Protein AF-0000000075452595 (afdb_homodimer)

Solvent-accessible surface area (backbone atoms only — not comparable to full-atom values): 19208 Å² total; per-residue (Å²): 116,78,44,30,31,34,7,28,25,72,47,71,46,51,26,12,29,8,30,36,37,31,48,84,89,40,62,39,76,73,47,76,39,64,45,76,32,65,84,49,86,48,68,68,57,45,43,50,50,45,27,51,53,48,36,48,52,41,72,73,65,59,42,62,32,36,24,35,47,45,83,79,90,60,90,49,41,68,60,30,25,52,39,15,22,42,44,16,13,44,49,31,37,35,52,76,70,70,30,55,74,45,74,40,47,63,44,56,32,31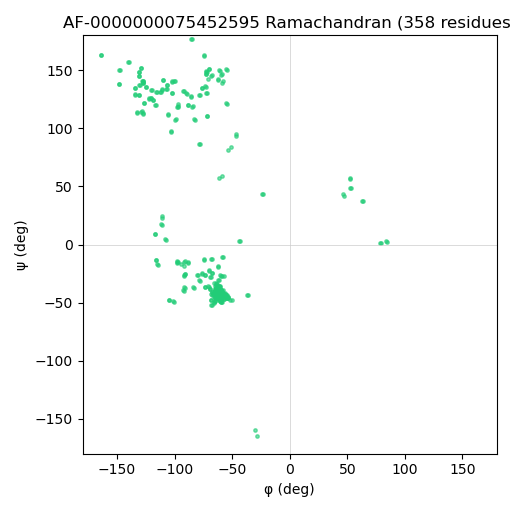,27,64,68,67,74,33,53,80,57,52,72,66,56,49,47,53,47,49,31,63,71,46,66,50,88,74,74,67,89,57,68,55,21,46,48,0,34,43,29,21,52,27,44,56,64,48,68,73,42,78,59,87,61,86,67,83,72,54,73,63,53,52,52,67,70,46,47,80,76,74,104,116,79,41,32,32,34,6,29,26,72,47,70,46,49,27,12,29,9,30,36,38,31,49,86,89,42,62,38,76,73,46,78,39,64,45,77,33,66,85,50,86,48,69,67,57,45,44,50,51,47,27,50,53,49,36,49,52,40,73,72,66,58,42,62,33,37,23,35,46,46,82,78,88,60,90,48,41,67,59,29,25,52,39,15,22,44,44,16,14,45,49,33,37,35,52,77,70,70,31,54,74,47,74,40,48,63,43,56,32,33,26,64,70,68,74,33,52,80,57,51,73,66,55,49,47,52,46,48,30,62,70,46,67,50,88,74,76,67,89,55,66,55,21,46,46,0,34,43,29,22,52,27,45,57,65,47,68,72,42,81,58,87,63,86,68,81,73,55,74,62,54,52,53,68,70,47,48,80,75,73,104

pLDDT: mean 85.58, std 19.02, range [32.44, 98.44]

Radius of gyration: 21.76 Å; Cα contacts (8 Å, |Δi|>4): 690; chains: 2; bounding box: 50×64×48 Å

Organism: Capnocytophaga canimorsus (strain 5) (NCBI:txid860228)

InterPro domains:
  IPR002176 Crossover junction endodeoxyribonuclease RuvC [MF_00034] (3-156)
  IPR002176 Crossover junction endodeoxyribonuclease RuvC [PF02075] (5-153)
  IPR002176 Crossover junction endodeoxyribonuclease RuvC [PR00696] (6-19)
  IPR002176 Crossover junction endodeoxyribonuclease RuvC [PR00696] (63-79)
  IPR002176 Crossover junction endodeoxyribonuclease RuvC [PR00696] (85-101)
  IPR002176 Crossover junction endodeoxyribonuclease RuvC [PR00696] (109-128)
  IPR002176 Crossover junction endodeoxyribonuclease RuvC [PR00696] (141-153)
  IPR002176 Crossover junction endodeoxyribonuclease RuvC [PTHR30194] (3-158)
  IPR002176 Crossover junction endodeoxyribonuclease RuvC [TIGR00228] (5-154)
  IPR002176 Crossover junction endodeoxyribonuclease RuvC [cd16962] (5-155)
  IPR012337 Ribonuclease H-like superfamily [SSF53098] (4-157)
  IPR020563 Crossover junction endodeoxyribonuclease RuvC, magnesium-binding site [PS01321] (115-150)
  IPR036397 Ribonuclease H superfamily [G3DSA:3.30.420.10] (4-161)

Foldseek 3Di:
DKFKEWFWEFDQQKIAIWIWIADPNAIATDDFDMDGNNVPDDLVVSLVVLLVVLLVCCVVPVGQAYEYEDDDDDPDPVRVVSRVSSVVSNVVSCVVVPHYYYYDYQLLLCCQQQVGSPDDLVSSQVSLCVSHVPPDDDPDSNNVNRNSRRSSCSSVVVVVPVDCPVDDPVVVCVVCVVVVD/DKFKEWFWEFDQQKIAIWIWIADPNAIATDDFDMDGNNVPDDLVVSLVVLLVVLLVVCVVPVGQAYEYEDDDDDPDPVRVVSRVSSVVSNVVSCVVVPHYYYYDYQLLLCCQQQVGSPDDLVSSQVSLCVSHVPPDDDPDSNNVNRNSRRSSCSSVVVVVPVDCRVDDPVVVCVVCVVVVD

Secondary structure (DSSP, 8-state):
--EEEEEEE--SSEEEEEEEEEETTEEEEEEEEEEE-TT---HHHHHHHHHHHHHHHHHHH--SEEEEEPPP--S-HHHHHHHHHHHHHHHHHHHHTT--EEEE-HHHHHHHHHS-TT--HHHHHHHHHHHHT-SS--S-HHHHHHHHHHHHHHHHHSS---S-----HHHHHHHSHHHH-/--EEEEEEE--SSEEEEEEEEEETTEEEEEEEEEEE-TT---HHHHHHHHHHHHHHHHHHH--SEEEEEPPP--S-HHHHHHHHHHHHHHHHHHHHTT--EEEE-HHHHHHHHHS-TT--HHHHHHHHHHHHT-SS--S-HHHHHHHHHHHHHHHHHSS---S-----HHHHHHHSHHHH-

Nearest PDB structures (foldseek):
  7xhj-assembly1_A  TM=9.459E-01  e=3.704E-16  Deinococcus radiodurans R1 = ATCC 13939 = DSM 20539
  6lw3-assembly1_B  TM=9.486E-01  e=4.698E-16  Pseudomonas aeruginosa
  4ep4-assembly1_B  TM=9.011E-01  e=3.490E-16  Thermus thermophilus HB8
  6s16-assembly1_B  TM=9.235E-01  e=1.636E-15  Thermus thermophilus HB8
  4ld0-assembly1_B  TM=9.275E-01  e=4.495E-15  Thermus thermophilus HB8

Structure (mmCIF, N/CA/C/O backbone):
data_AF-0000000075452595-model_v1
#
loop_
_entity.id
_entity.type
_entity.pdbx_description
1 polymer 'Crossover junction endodeoxyribonuclease RuvC'
#
loop_
_atom_site.group_PDB
_atom_site.id
_atom_site.type_symbol
_atom_site.label_atom_id
_atom_site.label_alt_id
_atom_site.label_comp_id
_atom_site.label_asym_id
_atom_site.label_entity_id
_atom_site.label_seq_id
_atom_site.pdbx_PDB_ins_code
_atom_site.Cartn_x
_atom_site.Cartn_y
_atom_site.Cartn_z
_atom_site.occupancy
_atom_site.B_iso_or_equiv
_atom_site.auth_seq_id
_atom_site.auth_comp_id
_atom_site.auth_asym_id
_atom_site.auth_atom_id
_atom_site.pdbx_PDB_model_num
ATOM 1 N N . MET A 1 1 ? -12.609 -17.219 -24.469 1 76.12 1 MET A N 1
ATOM 2 C CA . MET A 1 1 ? -12.016 -15.898 -24.359 1 76.12 1 MET A CA 1
ATOM 3 C C . MET A 1 1 ? -10.68 -15.953 -23.625 1 76.12 1 MET A C 1
ATOM 5 O O . MET A 1 1 ? -10.477 -16.812 -22.766 1 76.12 1 MET A O 1
ATOM 9 N N . GLU A 1 2 ? -9.617 -15.328 -24.156 1 93.94 2 GLU A N 1
ATOM 10 C CA . GLU A 1 2 ? -8.258 -15.289 -23.625 1 93.94 2 GLU A CA 1
ATOM 11 C C . GLU A 1 2 ? -8.172 -14.414 -22.391 1 93.94 2 GLU A C 1
ATOM 13 O O . GLU A 1 2 ? -8.805 -13.352 -22.312 1 93.94 2 GLU A O 1
ATOM 18 N N . LYS A 1 3 ? -7.562 -15.008 -21.375 1 96.38 3 LYS A N 1
ATOM 19 C CA . LYS A 1 3 ? -7.402 -14.273 -20.109 1 96.38 3 LYS A CA 1
ATOM 20 C C . LYS A 1 3 ? -5.961 -14.344 -19.625 1 96.38 3 LYS A C 1
ATOM 22 O O . LYS A 1 3 ? -5.328 -15.398 -19.672 1 96.38 3 LYS A O 1
ATOM 27 N N . ILE A 1 4 ? -5.496 -13.18 -19.156 1 98.31 4 ILE A N 1
ATOM 28 C CA . ILE A 1 4 ? -4.18 -13.148 -18.516 1 98.31 4 ILE A CA 1
ATOM 29 C C . ILE A 1 4 ? -4.328 -12.844 -17.031 1 98.31 4 ILE A C 1
ATOM 31 O O . ILE A 1 4 ? -5.055 -11.93 -16.641 1 98.31 4 ILE A O 1
ATOM 35 N N . ILE A 1 5 ? -3.672 -13.633 -16.188 1 98.25 5 ILE A N 1
ATOM 36 C CA . ILE A 1 5 ? -3.777 -13.508 -14.742 1 98.25 5 ILE A CA 1
ATOM 37 C C . ILE A 1 5 ? -2.391 -13.281 -14.141 1 98.25 5 ILE A C 1
ATOM 39 O O . ILE A 1 5 ? -1.449 -14.016 -14.445 1 98.25 5 ILE A O 1
ATOM 43 N N . LEU A 1 6 ? -2.262 -12.227 -13.391 1 98.44 6 LEU A N 1
ATOM 44 C CA . LEU A 1 6 ? -1.046 -11.977 -12.625 1 98.44 6 LEU A CA 1
ATOM 45 C C . LEU A 1 6 ? -1.202 -12.453 -11.18 1 98.44 6 LEU A C 1
ATOM 47 O O . LEU A 1 6 ? -2.133 -12.039 -10.484 1 98.44 6 LEU A O 1
ATOM 51 N N . GLY A 1 7 ? -0.37 -13.359 -10.75 1 98.31 7 GLY A N 1
ATOM 52 C CA . GLY A 1 7 ? -0.295 -13.805 -9.367 1 98.31 7 GLY A CA 1
ATOM 53 C C . GLY A 1 7 ? 0.878 -13.203 -8.617 1 98.31 7 GLY A C 1
ATOM 54 O O . GLY A 1 7 ? 1.972 -13.062 -9.164 1 98.31 7 GLY A O 1
ATOM 55 N N . ILE A 1 8 ? 0.63 -12.852 -7.363 1 97.69 8 ILE A N 1
ATOM 56 C CA . ILE A 1 8 ? 1.672 -12.273 -6.52 1 97.69 8 ILE A CA 1
ATOM 57 C C . ILE A 1 8 ? 1.702 -12.992 -5.172 1 97.69 8 ILE A C 1
ATOM 59 O O . ILE A 1 8 ? 0.657 -13.219 -4.559 1 97.69 8 ILE A O 1
ATOM 63 N N . ASP A 1 9 ? 2.797 -13.43 -4.762 1 95.88 9 ASP A N 1
ATOM 64 C CA . ASP A 1 9 ? 3.092 -13.805 -3.385 1 95.88 9 ASP A CA 1
ATOM 65 C C . ASP A 1 9 ? 3.914 -12.734 -2.682 1 95.88 9 ASP A C 1
ATOM 67 O O . ASP A 1 9 ? 5.141 -12.688 -2.822 1 95.88 9 ASP A O 1
ATOM 71 N N . PRO A 1 10 ? 3.213 -11.938 -1.954 1 93.31 10 PRO A N 1
ATOM 72 C CA . PRO A 1 10 ? 3.902 -10.766 -1.416 1 93.31 10 PRO A CA 1
ATOM 73 C C . PRO A 1 10 ? 4.867 -11.109 -0.286 1 93.31 10 PRO A C 1
ATOM 75 O O . PRO A 1 10 ? 4.617 -12.047 0.478 1 93.31 10 PRO A O 1
ATOM 78 N N . GLY A 1 11 ? 5.941 -10.359 -0.175 1 89.69 11 GLY A N 1
ATOM 79 C CA . GLY A 1 11 ? 6.945 -10.477 0.868 1 89.69 11 GLY A CA 1
ATOM 80 C C . GLY A 1 11 ? 7.844 -9.258 0.969 1 89.69 11 GLY A C 1
ATOM 81 O O . GLY A 1 11 ? 7.895 -8.438 0.047 1 89.69 11 GLY A O 1
ATOM 82 N N . THR A 1 12 ? 8.492 -9.219 2.104 1 90.25 12 THR A N 1
ATOM 83 C CA . THR A 1 12 ? 9.391 -8.094 2.309 1 90.25 12 THR A CA 1
ATOM 84 C C . THR A 1 12 ? 10.828 -8.477 1.989 1 90.25 12 THR A C 1
ATOM 86 O O . THR A 1 12 ? 11.695 -7.613 1.845 1 90.25 12 THR A O 1
ATOM 89 N N . THR A 1 13 ? 11.086 -9.719 1.884 1 90.5 13 THR A N 1
ATOM 90 C CA . THR A 1 13 ? 12.414 -10.203 1.541 1 90.5 13 THR A CA 1
ATOM 91 C C . THR A 1 13 ? 12.461 -10.695 0.097 1 90.5 13 THR A C 1
ATOM 93 O O . THR A 1 13 ? 13.406 -10.414 -0.634 1 90.5 13 THR A O 1
ATOM 96 N N . ILE A 1 14 ? 11.469 -11.484 -0.221 1 92.12 14 ILE A N 1
ATOM 97 C CA . ILE A 1 14 ? 11.297 -11.984 -1.583 1 92.12 14 ILE A CA 1
ATOM 98 C C . ILE A 1 14 ? 9.836 -11.852 -2.004 1 92.12 14 ILE A C 1
ATOM 100 O O . ILE A 1 14 ? 8.93 -12.148 -1.222 1 92.12 14 ILE A O 1
ATOM 104 N N . MET A 1 15 ? 9.586 -11.398 -3.115 1 94.31 15 MET A N 1
ATOM 105 C CA . MET A 1 15 ? 8.25 -11.344 -3.689 1 94.31 15 MET A CA 1
ATOM 106 C C . MET A 1 15 ? 8.18 -12.133 -4.992 1 94.31 15 MET A C 1
ATOM 108 O O . MET A 1 15 ? 9.016 -11.945 -5.879 1 94.31 15 MET A O 1
ATOM 112 N N . GLY A 1 16 ? 7.262 -13.047 -5.113 1 94.5 16 GLY A N 1
ATOM 113 C CA . GLY A 1 16 ? 7.109 -13.867 -6.301 1 94.5 16 GLY A CA 1
ATOM 114 C C . 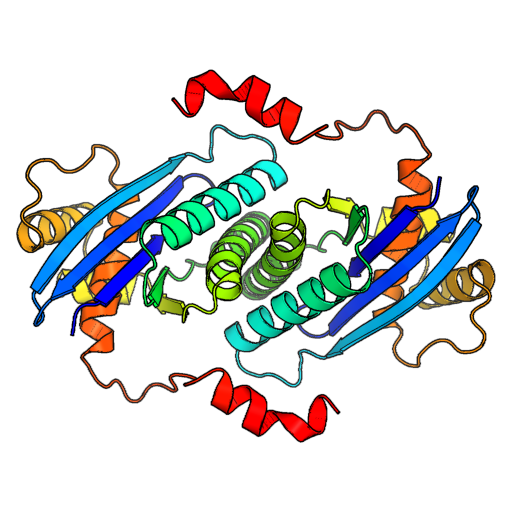GLY A 1 16 ? 6.004 -13.391 -7.223 1 94.5 16 GLY A C 1
ATOM 115 O O . GLY A 1 16 ? 4.945 -12.953 -6.758 1 94.5 16 GLY A O 1
ATOM 116 N N . PHE A 1 17 ? 6.281 -13.477 -8.508 1 96.5 17 PHE A N 1
ATOM 117 C CA . PHE A 1 17 ? 5.309 -13.133 -9.539 1 96.5 17 PHE A CA 1
ATOM 118 C C . PHE A 1 17 ? 5.117 -14.289 -10.508 1 96.5 17 PHE A C 1
ATOM 120 O O . PHE A 1 17 ? 6.086 -14.922 -10.93 1 96.5 17 PHE A O 1
ATOM 127 N N . GLY A 1 18 ? 3.889 -14.57 -10.836 1 96.31 18 GLY A N 1
ATOM 128 C CA . GLY A 1 18 ? 3.551 -15.508 -11.891 1 96.31 18 GLY A CA 1
ATOM 129 C C . GLY A 1 18 ? 2.469 -15 -12.82 1 96.31 18 GLY A C 1
ATOM 130 O O . GLY A 1 18 ? 1.446 -14.477 -12.367 1 96.31 18 GLY A O 1
ATOM 131 N N . LEU A 1 19 ? 2.748 -15.07 -14.07 1 97.38 19 LEU A N 1
ATOM 132 C CA . LEU A 1 19 ? 1.77 -14.688 -15.086 1 97.38 19 LEU A CA 1
ATOM 133 C C . LEU A 1 19 ? 1.377 -15.891 -15.938 1 97.38 19 LEU A C 1
ATOM 135 O O . LEU A 1 19 ? 2.242 -16.594 -16.453 1 97.38 19 LEU A O 1
ATOM 139 N N . ILE A 1 20 ? 0.103 -16.031 -16.078 1 97.5 20 ILE A N 1
ATOM 140 C CA . ILE A 1 20 ? -0.367 -17.125 -16.922 1 97.5 20 ILE A CA 1
ATOM 141 C C . ILE A 1 20 ? -1.365 -16.594 -17.938 1 97.5 20 ILE A C 1
ATOM 143 O O . ILE A 1 20 ? -2.016 -15.57 -17.719 1 97.5 20 ILE A O 1
ATOM 147 N N . LYS A 1 21 ? -1.405 -17.25 -19.016 1 98.06 21 LYS A N 1
ATOM 148 C CA . LYS A 1 21 ? -2.422 -17.062 -20.047 1 98.06 21 LYS A CA 1
ATOM 149 C C . LYS A 1 21 ? -3.404 -18.234 -20.062 1 98.06 21 LYS A C 1
ATOM 151 O O . LYS A 1 21 ? -2.998 -19.391 -19.969 1 98.06 21 LYS A O 1
ATOM 156 N N . VAL A 1 22 ? -4.656 -17.906 -20.125 1 96.62 22 VAL A N 1
ATOM 157 C CA . VAL A 1 22 ? -5.699 -18.922 -20.172 1 96.62 22 VAL A CA 1
ATOM 158 C C . VAL A 1 22 ? -6.457 -18.812 -21.484 1 96.62 22 VAL A C 1
ATOM 160 O O . VAL A 1 22 ? -6.992 -17.75 -21.828 1 96.62 22 VAL A O 1
ATOM 163 N N . VAL A 1 23 ? -6.426 -19.891 -22.266 1 95.5 23 VAL A N 1
ATOM 164 C CA . VAL A 1 23 ? -7.199 -20.016 -23.484 1 95.5 23 VAL A CA 1
ATOM 165 C C . VAL A 1 23 ? -8.031 -21.297 -23.453 1 95.5 23 VAL A C 1
ATOM 167 O O . VAL A 1 23 ? -7.48 -22.406 -23.406 1 95.5 23 VAL A O 1
ATOM 170 N N . LYS A 1 24 ? -9.359 -21.156 -23.578 1 89.81 24 LYS A N 1
ATOM 171 C CA . LYS A 1 24 ? -10.25 -22.312 -23.547 1 89.81 24 LYS A CA 1
ATOM 172 C C . LYS A 1 24 ? -9.891 -23.25 -22.406 1 89.81 24 LYS A C 1
ATOM 174 O O . LYS A 1 24 ? -9.719 -24.453 -22.609 1 89.81 24 LYS A O 1
ATOM 179 N N . GLN A 1 25 ? -9.594 -22.797 -21.203 1 87.31 25 GLN A N 1
ATOM 180 C CA . GLN A 1 25 ? -9.352 -23.516 -19.953 1 87.31 25 GLN A CA 1
ATOM 181 C C . GLN A 1 25 ? -7.945 -24.109 -19.922 1 87.31 25 GLN A C 1
ATOM 183 O O . GLN A 1 25 ? -7.562 -24.766 -18.953 1 87.31 25 GLN A O 1
ATOM 188 N N . GLN A 1 26 ? -7.234 -23.828 -21 1 93.12 26 GLN A N 1
ATOM 189 C CA . GLN A 1 26 ? -5.836 -24.25 -21 1 93.12 26 GLN A CA 1
ATOM 190 C C . GLN A 1 26 ? -4.93 -23.125 -20.484 1 93.12 26 GLN A C 1
ATOM 192 O O . GLN A 1 26 ? -5.043 -21.984 -20.922 1 93.12 26 GLN A O 1
ATOM 197 N N . ILE A 1 27 ? -4.055 -23.5 -19.578 1 95.56 27 ILE A N 1
ATOM 198 C CA . ILE A 1 27 ? -3.191 -22.5 -18.953 1 95.56 27 ILE A CA 1
ATOM 199 C C . ILE A 1 27 ? -1.772 -22.641 -19.5 1 95.56 27 ILE A C 1
ATOM 201 O O . ILE A 1 27 ? -1.288 -23.75 -19.734 1 95.56 27 ILE A O 1
ATOM 205 N N . SER A 1 28 ? -1.155 -21.531 -19.797 1 96.31 28 SER A N 1
ATOM 206 C CA . SER A 1 28 ? 0.252 -21.5 -20.188 1 96.31 28 SER A CA 1
ATOM 207 C C . SER A 1 28 ? 1.012 -20.438 -19.391 1 96.31 28 SER A C 1
ATOM 209 O O . SER A 1 28 ? 0.44 -19.422 -18.984 1 96.31 28 SER A O 1
ATOM 211 N N . LEU A 1 29 ? 2.275 -20.734 -19.156 1 95.62 29 LEU A N 1
ATOM 212 C CA . LEU A 1 29 ? 3.135 -19.812 -18.422 1 95.62 29 LEU A CA 1
ATOM 213 C C . LEU A 1 29 ? 3.594 -18.672 -19.328 1 95.62 29 LEU A C 1
ATOM 215 O O . LEU A 1 29 ? 4.082 -18.891 -20.438 1 95.62 29 LEU A O 1
ATOM 219 N N . LEU A 1 30 ? 3.432 -17.438 -18.906 1 95.56 30 LEU A N 1
ATOM 220 C CA . LEU A 1 30 ? 3.943 -16.281 -19.625 1 95.56 30 LEU A CA 1
ATOM 221 C C . LEU A 1 30 ? 5.238 -15.773 -19 1 95.56 30 LEU A C 1
ATOM 223 O O . LEU A 1 30 ? 6.207 -15.492 -19.719 1 95.56 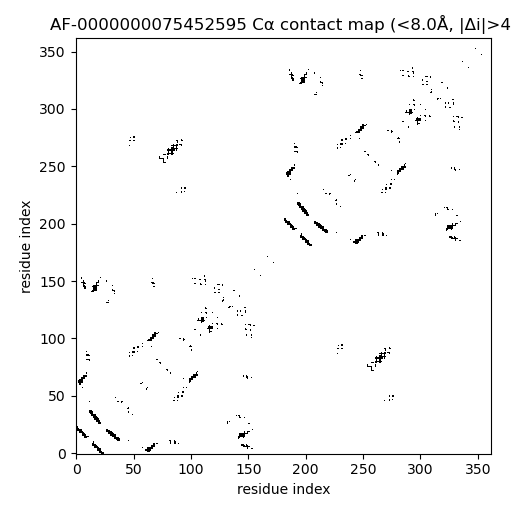30 LEU A O 1
ATOM 227 N N . GLN A 1 31 ? 5.18 -15.609 -17.672 1 93.12 31 GLN A N 1
ATOM 228 C CA . GLN A 1 31 ? 6.328 -15.07 -16.953 1 93.12 31 GLN A CA 1
ATOM 229 C C . GLN A 1 31 ? 6.422 -15.648 -15.547 1 93.12 31 GLN A C 1
ATOM 231 O O . GLN A 1 31 ? 5.402 -15.883 -14.898 1 93.12 31 GLN A O 1
ATOM 236 N N . LEU A 1 32 ? 7.57 -15.953 -15.172 1 92.88 32 LEU A N 1
ATOM 237 C CA . LEU A 1 32 ? 7.91 -16.344 -13.805 1 92.88 32 LEU A CA 1
ATOM 238 C C . LEU A 1 32 ? 9.094 -15.539 -13.281 1 92.88 32 LEU A C 1
ATOM 240 O O . LEU A 1 32 ? 10.195 -15.617 -13.836 1 92.88 32 LEU A O 1
ATOM 244 N N . ASN A 1 33 ? 8.773 -14.703 -12.242 1 88.69 33 ASN A N 1
ATOM 245 C CA . ASN A 1 33 ? 9.812 -13.805 -11.742 1 88.69 33 ASN A CA 1
ATOM 246 C C . ASN A 1 33 ? 9.781 -13.703 -10.219 1 88.69 33 ASN A C 1
ATOM 248 O O . ASN A 1 33 ? 8.812 -14.125 -9.586 1 88.69 33 ASN A O 1
ATOM 252 N N . GLU A 1 34 ? 10.898 -13.336 -9.734 1 91.94 34 GLU A N 1
ATOM 253 C CA . GLU A 1 34 ? 10.977 -12.992 -8.32 1 91.94 34 GLU A CA 1
ATOM 254 C C . GLU A 1 34 ? 11.68 -11.656 -8.109 1 91.94 34 GLU A C 1
ATOM 256 O O . GLU A 1 34 ? 12.547 -11.273 -8.898 1 91.94 34 GLU A O 1
ATOM 261 N N . LEU A 1 35 ? 11.234 -10.984 -7.164 1 92.94 35 LEU A N 1
ATOM 262 C CA . LEU A 1 35 ? 11.883 -9.758 -6.73 1 92.94 35 LEU A CA 1
ATOM 263 C C . LEU A 1 35 ? 12.633 -9.961 -5.422 1 92.94 35 LEU A C 1
ATOM 265 O O . LEU A 1 35 ? 12.016 -10.25 -4.391 1 92.94 35 LEU A O 1
ATOM 269 N N . GLN A 1 36 ? 13.984 -9.891 -5.5 1 92.88 36 GLN A N 1
ATOM 270 C CA . GLN A 1 36 ? 14.812 -10.008 -4.301 1 92.88 36 GLN A CA 1
ATOM 271 C C . GLN A 1 36 ? 14.922 -8.664 -3.58 1 92.88 36 GLN A C 1
ATOM 273 O O . GLN A 1 36 ? 15.672 -7.785 -4 1 92.88 36 GLN A O 1
ATOM 278 N N . LEU A 1 37 ? 14.258 -8.578 -2.469 1 94.38 37 LEU A N 1
ATOM 279 C CA . LEU A 1 37 ? 14.156 -7.293 -1.787 1 94.38 37 LEU A CA 1
ATOM 280 C C . LEU A 1 37 ? 15.188 -7.188 -0.667 1 94.38 37 LEU A C 1
ATOM 282 O O . LEU A 1 37 ? 15.461 -6.09 -0.174 1 94.38 37 LEU A O 1
ATOM 286 N N . LYS A 1 38 ? 15.742 -8.273 -0.288 1 91.06 38 LYS A N 1
ATOM 287 C CA . LYS A 1 38 ? 16.703 -8.312 0.811 1 91.06 38 LYS A CA 1
ATOM 288 C C . LYS A 1 38 ? 17.922 -7.438 0.514 1 91.06 38 LYS A C 1
ATOM 290 O O . LYS A 1 38 ? 18.594 -6.98 1.434 1 91.06 38 LYS A O 1
ATOM 295 N N . LYS A 1 39 ? 18.188 -7.254 -0.693 1 91.44 39 LYS A N 1
ATOM 296 C CA . LYS A 1 39 ? 19.375 -6.523 -1.094 1 91.44 39 LYS A CA 1
ATOM 297 C C . LYS A 1 39 ? 19.219 -5.027 -0.854 1 91.44 39 LYS A C 1
ATOM 299 O O . LYS A 1 39 ? 20.188 -4.273 -0.913 1 91.44 39 LYS A O 1
ATOM 304 N N . TYR A 1 40 ? 18 -4.645 -0.604 1 90.94 40 TYR A N 1
ATOM 305 C CA . TYR A 1 40 ? 17.734 -3.23 -0.359 1 90.94 40 TYR A CA 1
ATOM 306 C C . TYR A 1 40 ? 17.562 -2.959 1.13 1 90.94 40 TYR A C 1
ATOM 308 O O . TYR A 1 40 ? 16.828 -3.674 1.814 1 90.94 40 TYR A O 1
ATOM 316 N N . ASP A 1 41 ? 18.203 -1.998 1.703 1 86.06 41 ASP A N 1
ATOM 317 C CA . ASP A 1 41 ? 18.125 -1.72 3.135 1 86.06 41 ASP A CA 1
ATOM 318 C C . ASP A 1 41 ? 17.031 -0.709 3.449 1 86.06 41 ASP A C 1
ATOM 320 O O . ASP A 1 41 ? 16.453 -0.733 4.535 1 86.06 41 ASP A O 1
ATOM 324 N N . ASN A 1 42 ? 16.734 0.065 2.555 1 88 42 ASN A N 1
ATOM 325 C CA . ASN A 1 42 ? 15.758 1.131 2.75 1 88 42 ASN A CA 1
ATOM 326 C C . ASN A 1 42 ? 14.336 0.654 2.447 1 88 42 ASN A C 1
ATOM 328 O O . ASN A 1 42 ? 14.055 0.202 1.338 1 88 42 ASN A O 1
ATOM 332 N N . HIS A 1 43 ? 13.484 0.736 3.475 1 87.25 43 HIS A N 1
ATOM 333 C CA . HIS A 1 43 ? 12.117 0.25 3.387 1 87.25 43 HIS A CA 1
ATOM 334 C C . HIS A 1 43 ? 11.344 0.968 2.283 1 87.25 43 HIS A C 1
ATOM 336 O O . HIS A 1 43 ? 10.594 0.34 1.537 1 87.25 43 HIS A O 1
ATOM 342 N N . TYR A 1 44 ? 11.57 2.229 2.156 1 86.81 44 TYR A N 1
ATOM 343 C CA . TYR A 1 44 ? 10.852 3.004 1.155 1 86.81 44 TYR A CA 1
ATOM 344 C C . TYR A 1 44 ? 11.312 2.637 -0.252 1 86.81 44 TYR A C 1
ATOM 346 O O . TYR A 1 44 ? 10.5 2.604 -1.185 1 86.81 44 TYR A O 1
ATOM 354 N N . LEU A 1 45 ? 12.594 2.383 -0.304 1 91.56 45 LEU A N 1
ATOM 355 C CA . LEU A 1 45 ? 13.102 1.927 -1.591 1 91.56 45 LEU A CA 1
ATOM 356 C C . LEU A 1 45 ? 12.477 0.598 -1.989 1 91.56 45 LEU A C 1
ATOM 358 O O . LEU A 1 45 ? 12.102 0.403 -3.15 1 91.56 45 LEU A O 1
ATOM 362 N N . LYS A 1 46 ? 12.352 -0.282 -1.037 1 94.5 46 LYS A N 1
ATOM 363 C CA . LYS A 1 46 ? 11.695 -1.559 -1.305 1 94.5 46 LYS A CA 1
ATOM 364 C C . LYS A 1 46 ? 10.281 -1.349 -1.831 1 94.5 46 LYS A C 1
ATOM 366 O O . LYS A 1 46 ? 9.875 -1.978 -2.811 1 94.5 46 LYS A O 1
ATOM 371 N N . LEU A 1 47 ? 9.57 -0.465 -1.213 1 95.25 47 LEU A N 1
ATOM 372 C CA . LEU A 1 47 ? 8.195 -0.196 -1.618 1 95.25 47 LEU A CA 1
ATOM 373 C C . LEU A 1 47 ? 8.141 0.355 -3.039 1 95.25 47 LEU A C 1
ATOM 375 O O . LEU A 1 47 ? 7.277 -0.031 -3.828 1 95.25 47 LEU A O 1
ATOM 379 N N . ARG A 1 48 ? 9.031 1.189 -3.357 1 94.06 48 ARG A N 1
ATOM 380 C CA . ARG A 1 48 ? 9.109 1.757 -4.699 1 94.06 48 ARG A CA 1
ATOM 381 C C . ARG A 1 48 ? 9.383 0.674 -5.738 1 94.06 48 ARG A C 1
ATOM 383 O O . ARG A 1 48 ? 8.734 0.633 -6.785 1 94.06 48 ARG A O 1
ATOM 390 N N . ILE A 1 49 ? 10.312 -0.16 -5.434 1 95.69 49 ILE A N 1
ATOM 391 C CA . ILE A 1 49 ? 10.688 -1.227 -6.355 1 95.69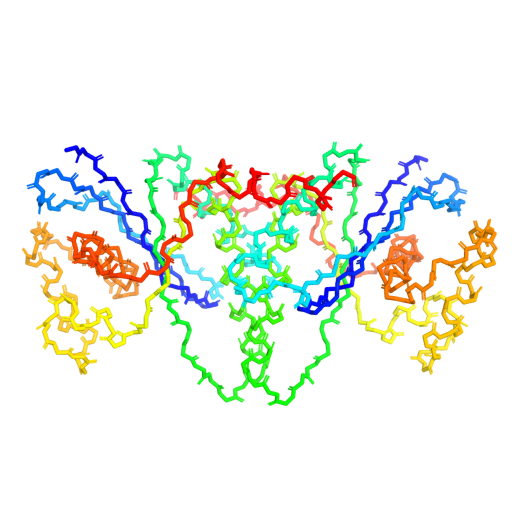 49 ILE A CA 1
ATOM 392 C C . ILE A 1 49 ? 9.5 -2.16 -6.574 1 95.69 49 ILE A C 1
ATOM 394 O O . ILE A 1 49 ? 9.227 -2.568 -7.707 1 95.69 49 ILE A O 1
ATOM 398 N N . ILE A 1 50 ? 8.797 -2.467 -5.531 1 97 50 ILE A N 1
ATOM 399 C CA . ILE A 1 50 ? 7.605 -3.307 -5.629 1 97 50 ILE A CA 1
ATOM 400 C C . ILE A 1 50 ? 6.594 -2.654 -6.566 1 97 50 ILE A C 1
ATOM 402 O O . ILE A 1 50 ? 6.07 -3.305 -7.477 1 97 50 ILE A O 1
ATOM 406 N N . PHE A 1 51 ? 6.348 -1.446 -6.344 1 96.44 51 PHE A N 1
ATOM 407 C CA . PHE A 1 51 ? 5.379 -0.719 -7.156 1 96.44 51 PHE A CA 1
ATOM 408 C C . PHE A 1 51 ? 5.797 -0.708 -8.625 1 96.44 51 PHE A C 1
ATOM 410 O O . PHE A 1 51 ? 5.016 -1.082 -9.5 1 96.44 51 PHE A O 1
ATOM 417 N N . GLU A 1 52 ? 6.98 -0.376 -8.883 1 95.19 52 GLU A N 1
ATOM 418 C CA . GLU A 1 52 ? 7.492 -0.235 -10.242 1 95.19 52 GLU A CA 1
ATOM 419 C C . GLU A 1 52 ? 7.492 -1.574 -10.977 1 95.19 52 GLU A C 1
ATOM 421 O O . GLU A 1 52 ? 7.102 -1.65 -12.141 1 95.19 52 GLU A O 1
ATOM 426 N N . ARG A 1 53 ? 7.969 -2.572 -10.289 1 96.19 53 ARG A N 1
ATOM 427 C CA . ARG A 1 53 ? 8.016 -3.891 -10.914 1 96.19 53 ARG A CA 1
ATOM 428 C C . ARG A 1 53 ? 6.609 -4.398 -11.227 1 96.19 53 ARG A C 1
ATOM 430 O O . ARG A 1 53 ? 6.367 -4.945 -12.305 1 96.19 53 ARG A O 1
ATOM 437 N N . THR A 1 54 ? 5.707 -4.254 -10.258 1 97.12 54 THR A N 1
ATOM 438 C CA . THR A 1 54 ? 4.332 -4.68 -10.477 1 97.12 54 THR A CA 1
ATOM 439 C C . THR A 1 54 ? 3.709 -3.91 -11.641 1 97.12 54 THR A C 1
ATOM 441 O O . THR A 1 54 ? 3.076 -4.504 -12.516 1 97.12 54 THR A O 1
ATOM 444 N N . LEU A 1 55 ? 3.918 -2.643 -11.633 1 96 55 LEU A N 1
ATOM 445 C CA . LEU A 1 55 ? 3.385 -1.805 -12.695 1 96 55 LEU A CA 1
ATOM 446 C C . LEU A 1 55 ? 3.967 -2.207 -14.047 1 96 55 LEU A C 1
ATOM 448 O O . LEU A 1 55 ? 3.254 -2.234 -15.055 1 96 55 LEU A O 1
ATOM 452 N N . GLU A 1 56 ? 5.242 -2.486 -14.062 1 96.81 56 GLU A N 1
ATOM 453 C CA . GLU A 1 56 ? 5.906 -2.928 -15.289 1 96.81 56 GLU A CA 1
ATOM 454 C C . GLU A 1 56 ? 5.246 -4.184 -15.852 1 96.81 56 GLU A C 1
ATOM 456 O O . GLU A 1 56 ? 4.996 -4.277 -17.047 1 96.81 56 GLU A O 1
ATOM 461 N N . LEU A 1 57 ? 5.004 -5.145 -15.016 1 97.25 57 LEU A N 1
ATOM 462 C CA . LEU A 1 57 ? 4.348 -6.379 -15.438 1 97.25 57 LEU A CA 1
ATOM 463 C C . LEU A 1 57 ? 2.953 -6.094 -15.984 1 97.25 57 LEU A C 1
ATOM 465 O O . LEU A 1 57 ? 2.559 -6.648 -17.016 1 97.25 57 LEU A O 1
ATOM 469 N N . ILE A 1 58 ? 2.225 -5.199 -15.305 1 97.5 58 ILE A N 1
ATOM 470 C CA . ILE A 1 58 ? 0.867 -4.848 -15.703 1 97.5 58 ILE A CA 1
ATOM 471 C C . ILE A 1 58 ? 0.893 -4.145 -17.062 1 97.5 58 ILE A C 1
ATOM 473 O O . ILE A 1 58 ? 0.113 -4.48 -17.953 1 97.5 58 ILE A O 1
ATOM 477 N N . ASP A 1 59 ? 1.798 -3.283 -17.234 1 97.31 59 ASP A N 1
ATOM 478 C CA . ASP A 1 59 ? 1.859 -2.484 -18.469 1 97.31 59 ASP A CA 1
ATOM 479 C C . ASP A 1 59 ? 2.4 -3.307 -19.625 1 97.31 59 ASP A C 1
ATOM 481 O O . ASP A 1 59 ? 2.082 -3.031 -20.781 1 97.31 59 ASP A O 1
ATOM 485 N N . SER A 1 60 ? 3.188 -4.34 -19.344 1 97.88 60 SER A N 1
ATOM 486 C CA . SER A 1 60 ? 3.793 -5.164 -20.375 1 97.88 60 SER A CA 1
ATOM 487 C C . SER A 1 60 ? 2.83 -6.242 -20.859 1 97.88 60 SER A C 1
ATOM 489 O O . SER A 1 60 ? 2.775 -6.551 -22.047 1 97.88 60 SER A O 1
ATOM 491 N N . TYR A 1 61 ? 2.018 -6.82 -19.875 1 97.88 61 TYR A N 1
ATOM 492 C CA . TYR A 1 61 ? 1.261 -8.016 -20.219 1 97.88 61 TYR A CA 1
ATOM 493 C C . TYR A 1 61 ? -0.239 -7.754 -20.141 1 97.88 61 TYR A C 1
ATOM 495 O O . TYR A 1 61 ? -1.042 -8.578 -20.578 1 97.88 61 TYR A O 1
ATOM 503 N N . HIS A 1 62 ? -0.658 -6.613 -19.531 1 97.81 62 HIS A N 1
ATOM 504 C CA . HIS A 1 62 ? -2.051 -6.191 -19.438 1 97.81 62 HIS A CA 1
ATOM 505 C C . HIS A 1 62 ? -2.92 -7.301 -18.859 1 97.81 62 HIS A C 1
ATOM 507 O O . HIS A 1 62 ? -3.914 -7.703 -19.469 1 97.81 62 HIS A O 1
ATOM 513 N N . PRO A 1 63 ? -2.525 -7.758 -17.656 1 98.38 63 PRO A N 1
ATOM 514 C CA . PRO A 1 63 ? -3.375 -8.789 -17.047 1 98.38 63 PRO A CA 1
ATOM 515 C C . PRO A 1 63 ? -4.812 -8.312 -16.844 1 98.38 63 PRO A C 1
ATOM 517 O O . PRO A 1 63 ? -5.051 -7.141 -16.562 1 98.38 63 PRO A O 1
ATOM 520 N N . ASP A 1 64 ? -5.711 -9.266 -16.984 1 97.75 64 ASP A N 1
ATOM 521 C CA . ASP A 1 64 ? -7.129 -8.984 -16.766 1 97.75 64 ASP A CA 1
ATOM 522 C C . ASP A 1 64 ? -7.469 -8.992 -15.281 1 97.75 64 ASP A C 1
ATOM 524 O O . ASP A 1 64 ? -8.406 -8.312 -14.852 1 97.75 64 ASP A O 1
ATOM 528 N N . GLU A 1 65 ? -6.691 -9.734 -14.508 1 97.56 65 GLU A N 1
ATOM 529 C CA . GLU A 1 65 ? -6.934 -9.898 -13.078 1 97.56 65 GLU A CA 1
ATOM 530 C C . GLU A 1 65 ? -5.625 -10.07 -12.312 1 97.56 65 GLU A C 1
ATOM 532 O O . GLU A 1 65 ? -4.641 -10.57 -12.867 1 97.56 65 GLU A O 1
ATOM 537 N N . LEU A 1 66 ? -5.684 -9.633 -11.133 1 97.56 66 LEU A N 1
ATOM 538 C CA . LEU A 1 66 ? -4.562 -9.789 -10.211 1 97.56 66 LEU A CA 1
ATOM 539 C C . LEU A 1 66 ? -4.969 -10.625 -9 1 97.56 66 LEU A C 1
ATOM 541 O O . LEU A 1 66 ? -6.012 -10.383 -8.391 1 97.56 66 LEU A O 1
ATOM 545 N N . ALA A 1 67 ? -4.258 -11.68 -8.75 1 98 67 ALA A N 1
ATOM 546 C CA . ALA A 1 67 ? -4.449 -12.508 -7.566 1 98 67 ALA A CA 1
ATOM 547 C C . ALA A 1 67 ? -3.271 -12.375 -6.605 1 98 67 ALA A C 1
ATOM 549 O O . ALA A 1 67 ? -2.111 -12.43 -7.023 1 98 67 ALA A O 1
ATOM 550 N N . ILE A 1 68 ? -3.557 -12.195 -5.344 1 97.25 68 ILE A N 1
ATOM 551 C CA . ILE A 1 68 ? -2.494 -12.023 -4.355 1 97.25 68 ILE A CA 1
ATOM 552 C C . ILE A 1 68 ? -2.709 -12.992 -3.197 1 97.25 68 ILE A C 1
ATOM 554 O O . ILE A 1 68 ? -3.844 -13.234 -2.781 1 97.25 68 ILE A O 1
ATOM 558 N N . GLU A 1 69 ? -1.644 -13.539 -2.707 1 96.12 69 GLU A N 1
ATOM 559 C CA . GLU A 1 69 ? -1.746 -14.43 -1.554 1 96.12 69 GLU A CA 1
ATOM 560 C C . GLU A 1 69 ? -1.965 -13.641 -0.266 1 96.12 69 GLU A C 1
ATOM 562 O O . GLU A 1 69 ? -1.303 -12.625 -0.032 1 96.12 69 GLU A O 1
ATOM 567 N N . ALA A 1 70 ? -2.871 -14.109 0.496 1 92.12 70 ALA A N 1
ATOM 568 C CA . ALA A 1 70 ? -3.133 -13.508 1.799 1 92.12 70 ALA A CA 1
ATOM 569 C C . ALA A 1 70 ? -1.966 -13.734 2.756 1 92.12 70 ALA A C 1
ATOM 571 O O . ALA A 1 70 ? -1.341 -14.797 2.736 1 92.12 70 ALA A O 1
ATOM 572 N N . PRO A 1 71 ? -1.752 -12.711 3.604 1 85.44 71 PRO A N 1
ATOM 573 C CA . PRO A 1 71 ? -0.634 -12.852 4.539 1 85.44 71 PRO A CA 1
ATOM 574 C C . PRO A 1 71 ? -0.922 -13.852 5.66 1 85.44 71 PRO A C 1
ATOM 576 O O . PRO A 1 71 ? -2.086 -14.086 5.996 1 85.44 71 PRO A O 1
ATOM 579 N N . PHE A 1 72 ? 0.167 -14.492 6.031 1 82.38 72 PHE A N 1
ATOM 580 C CA . PHE A 1 72 ? 0.09 -15.242 7.281 1 82.38 72 PHE A CA 1
ATOM 581 C C . PHE A 1 72 ? 0.404 -14.336 8.469 1 82.38 72 PHE A C 1
ATOM 583 O O . PHE A 1 72 ? 1.369 -13.57 8.438 1 82.38 72 PHE A O 1
ATOM 590 N N . PHE A 1 73 ? -0.465 -14.297 9.484 1 75.94 73 PHE A N 1
ATOM 591 C CA . PHE A 1 73 ? -0.281 -13.406 10.625 1 75.94 73 PHE A CA 1
ATOM 592 C C . PHE A 1 73 ? 0.871 -13.883 11.5 1 75.94 73 PHE A C 1
ATOM 594 O O . PHE A 1 73 ? 0.831 -14.992 12.039 1 75.94 73 PHE A O 1
ATOM 601 N N . GLY A 1 74 ? 1.924 -13.078 11.438 1 76.12 74 GLY A N 1
ATOM 602 C CA . GLY A 1 74 ? 3.023 -13.336 12.352 1 76.12 74 GLY A CA 1
ATOM 603 C C . GLY A 1 74 ? 2.832 -12.68 13.711 1 76.12 74 GLY A C 1
ATOM 604 O O . GLY A 1 74 ? 1.79 -12.078 13.969 1 76.12 74 GLY A O 1
ATOM 605 N N . LYS A 1 75 ? 3.803 -12.961 14.586 1 78.44 75 LYS A N 1
ATOM 606 C CA . LYS A 1 75 ? 3.715 -12.484 15.961 1 78.44 75 LYS A CA 1
ATOM 607 C C . LYS A 1 75 ? 4.312 -11.094 16.109 1 78.44 75 LYS A C 1
ATOM 609 O O . LYS A 1 75 ? 3.986 -10.359 17.047 1 78.44 75 LYS A O 1
ATOM 614 N N . ASN A 1 76 ? 5.047 -10.75 15.117 1 87.12 76 ASN A N 1
ATOM 615 C CA . ASN A 1 76 ? 5.758 -9.477 15.227 1 87.12 76 ASN A CA 1
ATOM 616 C C . ASN A 1 76 ? 5.004 -8.352 14.531 1 87.12 76 ASN A C 1
ATOM 618 O O . ASN A 1 76 ? 4.828 -8.375 13.312 1 87.12 76 ASN A O 1
ATOM 622 N N . VAL A 1 77 ? 4.641 -7.367 15.359 1 88.38 77 VAL A N 1
ATOM 623 C CA . VAL A 1 77 ? 3.799 -6.27 14.898 1 88.38 77 VAL A CA 1
ATOM 624 C C . VAL A 1 77 ? 4.543 -5.457 13.844 1 88.38 77 VAL A C 1
ATOM 626 O O . VAL A 1 77 ? 3.949 -5.016 12.859 1 88.38 77 VAL A O 1
ATOM 629 N N . GLN A 1 78 ? 5.805 -5.188 13.953 1 89 78 GLN A N 1
ATOM 630 C CA . GLN A 1 78 ? 6.582 -4.406 12.992 1 89 78 GLN A CA 1
ATOM 631 C C . GLN A 1 78 ? 6.668 -5.113 11.648 1 89 78 GLN A C 1
ATOM 633 O O . GLN A 1 78 ? 6.57 -4.477 10.594 1 89 78 GLN A O 1
ATOM 638 N N . SER A 1 79 ? 6.863 -6.398 11.711 1 89.88 79 SER A N 1
ATOM 639 C CA . SER A 1 79 ? 6.938 -7.184 10.484 1 89.88 79 SER A CA 1
ATOM 640 C C . SER A 1 79 ? 5.609 -7.16 9.734 1 89.88 79 SER A C 1
ATOM 642 O O . SER A 1 79 ? 5.586 -7.117 8.5 1 89.88 79 SER A O 1
ATOM 644 N N . MET A 1 80 ? 4.559 -7.16 10.523 1 92.38 80 MET A N 1
ATOM 645 C CA . MET A 1 80 ? 3.236 -7.152 9.906 1 92.38 80 MET A CA 1
ATOM 646 C C . MET A 1 80 ? 2.959 -5.812 9.227 1 92.38 80 MET A C 1
ATOM 648 O O . MET A 1 80 ? 2.363 -5.77 8.148 1 92.38 80 MET A O 1
ATOM 652 N N . LEU A 1 81 ? 3.385 -4.77 9.844 1 93.5 81 LEU A N 1
ATOM 653 C CA . LEU A 1 81 ? 3.258 -3.453 9.234 1 93.5 81 LEU A CA 1
ATOM 654 C C . LEU A 1 81 ? 4.008 -3.396 7.906 1 93.5 81 LEU A C 1
ATOM 656 O O . LEU A 1 81 ? 3.467 -2.934 6.898 1 93.5 81 LEU A O 1
ATOM 660 N N . LYS A 1 82 ? 5.227 -3.881 7.906 1 92.88 82 LYS A N 1
ATOM 661 C CA . LYS A 1 82 ? 6.051 -3.879 6.703 1 92.88 82 LYS A CA 1
ATOM 662 C C . LYS A 1 82 ? 5.418 -4.719 5.598 1 92.88 82 LYS A C 1
ATOM 664 O O . LYS A 1 82 ? 5.395 -4.312 4.434 1 92.88 82 LYS A O 1
ATOM 669 N N . LEU A 1 83 ? 4.984 -5.824 6.02 1 94.94 83 LEU A N 1
ATOM 670 C CA . LEU A 1 83 ? 4.309 -6.699 5.066 1 94.94 83 LEU A CA 1
ATOM 671 C C . LEU A 1 83 ? 3.059 -6.031 4.508 1 94.94 83 LEU A C 1
ATOM 673 O O . LEU A 1 83 ? 2.811 -6.086 3.299 1 94.94 83 LEU A O 1
ATOM 677 N N . GLY A 1 84 ? 2.277 -5.465 5.328 1 95.44 84 GLY A N 1
ATOM 678 C CA . GLY A 1 84 ? 1.101 -4.73 4.891 1 95.44 84 GLY A CA 1
ATOM 679 C C . GLY A 1 84 ? 1.417 -3.645 3.881 1 95.44 84 GLY A C 1
ATOM 680 O O . GLY A 1 84 ? 0.727 -3.512 2.867 1 95.44 84 GLY A O 1
ATOM 681 N N . ARG A 1 85 ? 2.42 -2.902 4.16 1 96.38 85 ARG A N 1
ATOM 682 C CA . ARG A 1 85 ? 2.828 -1.858 3.227 1 96.38 85 ARG A CA 1
ATOM 683 C C . ARG A 1 85 ? 3.18 -2.447 1.865 1 96.38 85 ARG A C 1
ATOM 685 O O . ARG A 1 85 ? 2.752 -1.93 0.831 1 96.38 85 ARG A O 1
ATOM 692 N N . ALA A 1 86 ? 3.926 -3.494 1.912 1 96.25 86 ALA A N 1
ATOM 693 C CA . ALA A 1 86 ? 4.32 -4.156 0.671 1 96.25 86 ALA A CA 1
ATOM 694 C C . ALA A 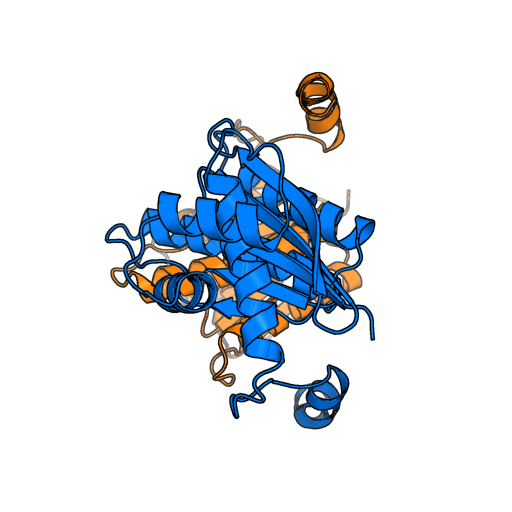1 86 ? 3.098 -4.629 -0.11 1 96.25 86 ALA A C 1
ATOM 696 O O . ALA A 1 86 ? 3.006 -4.414 -1.321 1 96.25 86 ALA A O 1
ATOM 697 N N . GLN A 1 87 ? 2.189 -5.242 0.557 1 96.75 87 GLN A N 1
ATOM 698 C CA . GLN A 1 87 ? 0.954 -5.691 -0.075 1 96.75 87 GLN A CA 1
ATOM 699 C C . GLN A 1 87 ? 0.171 -4.516 -0.654 1 96.75 87 GLN A C 1
ATOM 701 O O . GLN A 1 87 ? -0.281 -4.566 -1.799 1 96.75 87 GLN A O 1
ATOM 706 N N . GLY A 1 88 ? 0.044 -3.525 0.193 1 97.19 88 GLY A N 1
ATOM 707 C CA . GLY A 1 88 ? -0.688 -2.348 -0.246 1 97.19 88 GLY A CA 1
ATOM 708 C C . GLY A 1 88 ? -0.133 -1.743 -1.521 1 97.19 88 GLY A C 1
ATOM 709 O O . GLY A 1 88 ? -0.891 -1.391 -2.428 1 97.19 88 GLY A O 1
ATOM 710 N N . VAL A 1 89 ? 1.136 -1.662 -1.581 1 97.38 89 VAL A N 1
ATOM 711 C CA . VAL A 1 89 ? 1.794 -1.068 -2.74 1 97.38 89 VAL A CA 1
ATOM 712 C C . VAL A 1 89 ? 1.534 -1.924 -3.977 1 97.38 89 VAL A C 1
ATOM 714 O O . VAL A 1 89 ? 1.213 -1.398 -5.047 1 97.38 89 VAL A O 1
ATOM 717 N N . ALA A 1 90 ? 1.639 -3.213 -3.83 1 97 90 ALA A N 1
ATOM 718 C CA . ALA A 1 90 ? 1.357 -4.113 -4.945 1 97 90 ALA A CA 1
ATOM 719 C C . ALA A 1 90 ? -0.094 -3.984 -5.402 1 97 90 ALA A C 1
ATOM 721 O O . ALA A 1 90 ? -0.372 -3.918 -6.602 1 97 90 ALA A O 1
ATOM 722 N N . MET A 1 91 ? -0.978 -3.904 -4.512 1 96.94 91 MET A N 1
ATOM 723 C CA . MET A 1 91 ? -2.398 -3.771 -4.816 1 96.94 91 MET A CA 1
ATOM 724 C C . MET A 1 91 ? -2.684 -2.447 -5.516 1 96.94 91 MET A C 1
ATOM 726 O O . MET A 1 91 ? -3.48 -2.395 -6.453 1 96.94 91 MET A O 1
ATOM 730 N N . ALA A 1 92 ? -2.018 -1.443 -5.027 1 96.56 92 ALA A N 1
ATOM 731 C CA . ALA A 1 92 ? -2.209 -0.113 -5.602 1 96.56 92 ALA A CA 1
ATOM 732 C C . ALA A 1 92 ? -1.812 -0.087 -7.074 1 96.56 92 ALA A C 1
ATOM 734 O O . ALA A 1 92 ? -2.42 0.627 -7.875 1 96.56 92 ALA A O 1
ATOM 735 N N . ALA A 1 93 ? -0.756 -0.847 -7.406 1 96 93 ALA A N 1
ATOM 736 C CA . ALA A 1 93 ? -0.379 -0.938 -8.812 1 96 93 ALA A CA 1
ATOM 737 C C . ALA A 1 93 ? -1.527 -1.488 -9.656 1 96 93 ALA A C 1
ATOM 739 O O . ALA A 1 93 ? -1.812 -0.975 -10.742 1 96 93 ALA A O 1
ATOM 740 N N . GLY A 1 94 ? -2.23 -2.51 -9.109 1 95 94 GLY A N 1
ATOM 741 C CA . GLY A 1 94 ? -3.408 -3.035 -9.781 1 95 94 GLY A CA 1
ATOM 742 C C . GLY A 1 94 ? -4.547 -2.037 -9.852 1 95 94 GLY A C 1
ATOM 743 O O . GLY A 1 94 ? -5.176 -1.877 -10.906 1 95 94 GLY A O 1
ATOM 744 N N . LEU A 1 95 ? -4.742 -1.345 -8.789 1 90.75 95 LEU A N 1
ATOM 745 C CA . LEU A 1 95 ? -5.797 -0.34 -8.719 1 90.75 95 LEU A CA 1
ATOM 746 C C . LEU A 1 95 ? -5.527 0.802 -9.695 1 90.75 95 LEU A C 1
ATOM 748 O O . LEU A 1 95 ? -6.457 1.324 -10.312 1 90.75 95 LEU A O 1
ATOM 752 N N . SER A 1 96 ? -4.277 1.187 -9.836 1 91.19 96 SER A N 1
ATOM 753 C CA . SER A 1 96 ? -3.889 2.297 -10.695 1 91.19 96 SER A CA 1
ATOM 754 C C . SER A 1 96 ? -4.238 2.014 -12.156 1 91.19 96 SER A C 1
ATOM 756 O O . SER A 1 96 ? -4.328 2.938 -12.969 1 91.19 96 SER A O 1
ATOM 758 N N . ARG A 1 97 ? -4.461 0.718 -12.508 1 92.75 97 ARG A N 1
ATOM 759 C CA . ARG A 1 97 ? -4.816 0.329 -13.867 1 92.75 97 ARG A CA 1
ATOM 760 C C . ARG A 1 97 ? -6.203 -0.304 -13.906 1 92.75 97 ARG A C 1
ATOM 762 O O . ARG A 1 97 ? -6.57 -0.947 -14.898 1 92.75 97 ARG A O 1
ATOM 769 N N . GLN A 1 98 ? -6.902 -0.223 -12.758 1 91.56 98 GLN A N 1
ATOM 770 C CA . GLN A 1 98 ? -8.281 -0.678 -12.633 1 91.56 98 GLN A CA 1
ATOM 771 C C . GLN A 1 98 ? -8.391 -2.184 -12.867 1 91.56 98 GLN A C 1
ATOM 773 O O . GLN A 1 98 ? -9.32 -2.648 -13.523 1 91.56 98 GLN A O 1
ATOM 778 N N . ILE A 1 99 ? -7.473 -2.924 -12.445 1 94.69 99 ILE A N 1
ATOM 779 C CA . ILE A 1 99 ? -7.484 -4.383 -12.516 1 94.69 99 ILE A CA 1
ATOM 780 C C . ILE A 1 99 ? -8.133 -4.957 -11.266 1 94.69 99 ILE A C 1
ATOM 782 O O . ILE A 1 99 ? -7.789 -4.57 -10.141 1 94.69 99 ILE A O 1
ATOM 786 N N . PRO A 1 100 ? -9.102 -5.867 -11.414 1 94.94 100 PRO A N 1
ATOM 787 C CA . PRO A 1 100 ? -9.672 -6.508 -10.227 1 94.94 100 PRO A CA 1
ATOM 788 C C . PRO A 1 100 ? -8.648 -7.32 -9.445 1 94.94 100 PRO A C 1
ATOM 790 O O . PRO A 1 100 ? -7.785 -7.973 -10.039 1 94.94 100 PRO A O 1
ATOM 793 N N . ILE A 1 101 ? -8.75 -7.277 -8.141 1 95 101 ILE A N 1
ATOM 794 C CA . ILE A 1 101 ? -7.797 -7.957 -7.266 1 95 101 ILE A CA 1
ATOM 795 C C . ILE A 1 101 ? -8.531 -8.977 -6.395 1 95 101 ILE A C 1
ATOM 797 O O . ILE A 1 101 ? -9.594 -8.672 -5.836 1 95 101 ILE A O 1
ATOM 801 N N . THR A 1 102 ? -8.008 -10.148 -6.316 1 95.81 102 THR A N 1
ATOM 802 C CA . THR A 1 102 ? -8.555 -11.188 -5.453 1 95.81 102 THR A CA 1
ATOM 803 C C . THR A 1 102 ? -7.461 -11.758 -4.547 1 95.81 102 THR A C 1
ATOM 805 O O . THR A 1 102 ? -6.332 -11.977 -4.988 1 95.81 102 THR A O 1
ATOM 808 N N . GLU A 1 103 ? -7.812 -12.016 -3.324 1 95.88 103 GLU A N 1
ATOM 809 C CA . GLU A 1 103 ? -6.867 -12.562 -2.355 1 95.88 103 GLU A CA 1
ATOM 810 C C . GLU A 1 103 ? -7.211 -14.008 -2.012 1 95.88 103 GLU A C 1
ATOM 812 O O . GLU A 1 103 ? -8.383 -14.352 -1.855 1 95.88 103 GLU A O 1
ATOM 817 N N . TYR A 1 104 ? -6.172 -14.828 -1.861 1 96.38 104 TYR A N 1
ATOM 818 C CA . TYR A 1 104 ? -6.363 -16.234 -1.511 1 96.38 104 TYR A CA 1
ATOM 819 C C . TYR A 1 104 ? -5.52 -16.609 -0.302 1 96.38 104 TYR A C 1
ATOM 821 O O . TYR A 1 104 ? -4.336 -16.281 -0.234 1 96.38 104 TYR A O 1
ATOM 829 N N . GLU A 1 105 ? -6.098 -17.375 0.544 1 95.06 105 GLU A N 1
ATOM 830 C CA . GLU A 1 105 ? -5.34 -17.953 1.649 1 95.06 105 GLU A CA 1
ATOM 831 C C . GLU A 1 105 ? -4.363 -19.016 1.153 1 95.06 105 GLU A C 1
ATOM 833 O O . GLU A 1 105 ? -4.668 -19.766 0.221 1 95.06 105 GLU A O 1
ATOM 838 N N . PRO A 1 106 ? -3.275 -19.141 1.91 1 94.69 106 PRO A N 1
ATOM 839 C CA . PRO A 1 106 ? -2.281 -20.141 1.513 1 94.69 106 PRO A CA 1
ATOM 840 C C . PRO A 1 106 ? -2.867 -21.547 1.402 1 94.69 106 PRO A C 1
ATOM 842 O O . PRO A 1 106 ? -2.588 -22.266 0.436 1 94.69 106 PRO A O 1
ATOM 845 N N . LYS A 1 107 ? -3.662 -21.906 2.307 1 95.56 107 LYS A N 1
ATOM 846 C CA . LYS A 1 107 ? -4.27 -23.234 2.289 1 95.56 107 LYS A CA 1
ATOM 847 C C . LYS A 1 107 ? -5.125 -23.422 1.04 1 95.56 107 LYS A C 1
ATOM 849 O O . LYS A 1 107 ? -5.121 -24.516 0.446 1 95.56 107 LYS A O 1
ATOM 854 N N . LYS A 1 108 ? -5.863 -22.406 0.689 1 96.5 108 LYS A N 1
ATOM 855 C CA . LYS A 1 108 ? -6.699 -22.453 -0.505 1 96.5 108 LYS A CA 1
ATOM 856 C C . LYS A 1 108 ? -5.852 -22.609 -1.765 1 96.5 108 LYS A C 1
ATOM 858 O O . LYS A 1 108 ? -6.215 -23.359 -2.676 1 96.5 108 LYS A O 1
ATOM 863 N N . VAL A 1 109 ? -4.758 -21.984 -1.811 1 97.19 109 VAL A N 1
ATOM 864 C CA . VAL A 1 109 ? -3.85 -22.062 -2.949 1 97.19 109 VAL A CA 1
ATOM 865 C C . VAL A 1 109 ? -3.316 -23.484 -3.088 1 97.19 109 VAL A C 1
ATOM 867 O O . VAL A 1 109 ? -3.391 -24.078 -4.164 1 97.19 109 VAL A O 1
ATOM 870 N N . LYS A 1 110 ? -2.854 -24.031 -1.981 1 96.88 110 LYS A N 1
ATOM 871 C CA . LYS A 1 110 ? -2.316 -25.391 -1.998 1 96.88 110 LYS A CA 1
ATOM 872 C C . LYS A 1 110 ? -3.393 -26.406 -2.387 1 96.88 110 LYS A C 1
ATOM 874 O O . LYS A 1 110 ? -3.139 -27.312 -3.178 1 96.88 110 LYS A O 1
ATOM 879 N N . MET A 1 111 ? -4.559 -26.156 -1.869 1 97.38 111 MET A N 1
ATOM 880 C CA . MET A 1 111 ? -5.688 -27.031 -2.17 1 97.38 111 MET A CA 1
ATOM 881 C C . MET A 1 111 ? -6.039 -26.969 -3.652 1 97.38 111 MET A C 1
ATOM 883 O O . MET A 1 111 ? -6.273 -28 -4.277 1 97.38 111 MET A O 1
ATOM 887 N N . ALA A 1 112 ? -6.059 -25.875 -4.199 1 96.56 112 ALA A N 1
ATOM 888 C CA . ALA A 1 112 ? -6.434 -25.688 -5.598 1 96.56 112 ALA A CA 1
ATOM 889 C C . ALA A 1 112 ? -5.449 -26.375 -6.531 1 96.56 112 ALA A C 1
ATOM 891 O O . ALA A 1 112 ? -5.84 -26.906 -7.574 1 96.56 112 ALA A O 1
ATOM 892 N N . ILE A 1 113 ? -4.195 -26.438 -6.172 1 95.88 113 ILE A N 1
ATOM 893 C CA . ILE A 1 113 ? -3.146 -26.922 -7.066 1 95.88 113 ILE A CA 1
ATOM 894 C C . ILE A 1 113 ? -2.934 -28.422 -6.867 1 95.88 113 ILE A C 1
ATOM 896 O O . ILE A 1 113 ? -2.775 -29.156 -7.84 1 95.88 113 ILE A O 1
ATOM 900 N N . THR A 1 114 ? -2.984 -28.828 -5.57 1 96.44 114 THR A N 1
ATOM 901 C CA . THR A 1 114 ? -2.521 -30.188 -5.289 1 96.44 114 THR A CA 1
ATOM 902 C C . THR A 1 114 ? -3.672 -31.062 -4.801 1 96.44 114 THR A C 1
ATOM 904 O O . THR A 1 114 ? -3.539 -32.281 -4.727 1 96.44 114 THR A O 1
ATOM 907 N N . GLY A 1 115 ? -4.797 -30.438 -4.359 1 95.94 115 GLY A N 1
ATOM 908 C CA . GLY A 1 115 ? -5.875 -31.188 -3.725 1 95.94 115 GLY A CA 1
ATOM 909 C C . GLY A 1 115 ? -5.648 -31.406 -2.242 1 95.94 115 GLY A C 1
ATOM 910 O O . GLY A 1 115 ? -6.461 -32.062 -1.577 1 95.94 115 GLY A O 1
ATOM 911 N N . ASN A 1 116 ? -4.512 -30.844 -1.738 1 96.56 116 ASN A N 1
ATOM 912 C CA . ASN A 1 116 ? -4.125 -30.969 -0.336 1 96.56 116 ASN A CA 1
ATOM 913 C C . ASN A 1 116 ? -3.727 -29.625 0.255 1 96.56 116 ASN A C 1
ATOM 915 O O . ASN A 1 116 ? -2.674 -29.078 -0.083 1 96.56 116 ASN A O 1
ATOM 919 N N . GLY A 1 117 ? -4.488 -29.172 1.171 1 96.06 117 GLY A N 1
ATOM 920 C CA . GLY A 1 117 ? -4.262 -27.859 1.775 1 96.06 117 GLY A CA 1
ATOM 921 C C . GLY A 1 117 ? -3 -27.812 2.613 1 96.06 117 GLY A C 1
ATOM 922 O O . GLY A 1 117 ? -2.533 -26.719 2.969 1 96.06 117 GLY A O 1
ATOM 923 N N . ASN A 1 118 ? -2.42 -28.906 2.906 1 95.88 118 ASN A N 1
ATOM 924 C CA . ASN A 1 118 ? -1.208 -28.969 3.715 1 95.88 118 ASN A CA 1
ATOM 925 C C . ASN A 1 118 ? -0.007 -29.422 2.887 1 95.88 118 ASN A C 1
ATOM 927 O O . ASN A 1 118 ? 1.006 -29.859 3.439 1 95.88 118 ASN A O 1
ATOM 931 N N . ALA A 1 119 ? -0.143 -29.328 1.587 1 95.75 119 ALA A N 1
ATOM 932 C CA . ALA A 1 119 ? 0.94 -29.734 0.698 1 95.75 119 ALA A CA 1
ATOM 933 C C . ALA A 1 119 ? 2.191 -28.891 0.935 1 95.75 119 ALA A C 1
ATOM 935 O O . ALA A 1 119 ? 2.1 -27.734 1.334 1 95.75 119 ALA A O 1
ATOM 936 N N . SER A 1 120 ? 3.373 -29.453 0.708 1 94 120 SER A N 1
ATOM 937 C CA . SER A 1 120 ? 4.625 -28.719 0.809 1 94 120 SER A CA 1
ATOM 938 C C . SER A 1 120 ? 4.82 -27.781 -0.388 1 94 120 SER A C 1
ATOM 940 O O . SER A 1 120 ? 4.18 -27.969 -1.428 1 94 120 SER A O 1
ATOM 942 N N . LYS A 1 121 ? 5.723 -26.844 -0.219 1 90.75 121 LYS A N 1
ATOM 943 C CA . LYS A 1 121 ? 6.055 -25.953 -1.318 1 90.75 121 LYS A CA 1
ATOM 944 C C . LYS A 1 121 ? 6.629 -26.719 -2.506 1 90.75 121 LYS A C 1
ATOM 946 O O . LYS A 1 121 ? 6.355 -26.375 -3.66 1 90.75 121 LYS A O 1
ATOM 951 N N . GLU A 1 122 ? 7.395 -27.75 -2.215 1 90.94 122 GLU A N 1
ATOM 952 C CA . GLU A 1 122 ? 7.988 -28.578 -3.254 1 90.94 122 GLU A CA 1
ATOM 953 C C . GLU A 1 122 ? 6.914 -29.312 -4.051 1 90.94 122 GLU A C 1
ATOM 955 O O . GLU A 1 122 ? 7.012 -29.422 -5.277 1 90.94 122 GLU A O 1
ATOM 960 N N . GLN A 1 123 ? 5.961 -29.812 -3.365 1 93.75 123 GLN A N 1
ATOM 961 C CA . GLN A 1 123 ? 4.852 -30.5 -4.023 1 93.75 123 GLN A CA 1
ATOM 962 C C . GLN A 1 123 ? 4.09 -29.547 -4.941 1 93.75 123 GLN A C 1
ATOM 964 O O . GLN A 1 123 ? 3.723 -29.922 -6.059 1 93.75 123 GLN A O 1
ATOM 969 N N . VAL A 1 124 ? 3.814 -28.391 -4.438 1 94.94 124 VAL A N 1
ATOM 970 C CA . VAL A 1 124 ? 3.125 -27.391 -5.234 1 94.94 124 VAL A CA 1
ATOM 971 C C . VAL A 1 124 ? 3.932 -27.078 -6.492 1 94.94 124 VAL A C 1
ATOM 973 O O . VAL A 1 124 ? 3.389 -27.062 -7.602 1 94.94 124 VAL A O 1
ATOM 976 N N . ALA A 1 125 ? 5.242 -26.891 -6.312 1 92.94 125 ALA A N 1
ATOM 977 C CA . ALA A 1 125 ? 6.121 -26.578 -7.434 1 92.94 125 ALA A CA 1
ATOM 978 C C . ALA A 1 125 ? 6.102 -27.688 -8.477 1 92.94 125 ALA A C 1
ATOM 980 O O . ALA A 1 125 ? 6.031 -27.422 -9.68 1 92.94 125 ALA A O 1
ATOM 981 N N . LYS A 1 126 ? 6.168 -28.875 -8.07 1 92.06 126 LYS A N 1
ATOM 982 C CA . LYS A 1 126 ? 6.164 -30.016 -8.969 1 92.06 126 LYS A CA 1
ATOM 983 C C . LYS A 1 126 ? 4.855 -30.094 -9.758 1 92.06 126 LYS A C 1
ATOM 985 O O . LYS A 1 126 ? 4.863 -30.359 -10.961 1 92.06 126 LYS A O 1
ATOM 990 N N . MET A 1 127 ? 3.742 -29.891 -9.055 1 93.75 127 MET A N 1
ATOM 991 C CA . MET A 1 127 ? 2.434 -29.906 -9.703 1 93.75 127 MET A CA 1
ATOM 992 C C . MET A 1 127 ? 2.338 -28.828 -10.781 1 93.75 127 MET A C 1
ATOM 994 O O . MET A 1 127 ? 1.837 -29.078 -11.875 1 93.75 127 MET A O 1
ATOM 998 N N . LEU A 1 128 ? 2.836 -27.719 -10.422 1 94.88 128 LEU A N 1
ATOM 999 C CA . LEU A 1 128 ? 2.816 -26.609 -11.375 1 94.88 128 LEU A CA 1
ATOM 1000 C C . LEU A 1 128 ? 3.68 -26.938 -12.594 1 94.88 128 LEU A C 1
ATOM 1002 O O . LEU A 1 128 ? 3.289 -26.641 -13.727 1 94.88 128 LEU A O 1
ATOM 1006 N N . GLN A 1 129 ? 4.836 -27.453 -12.32 1 93 129 GLN A N 1
ATOM 1007 C CA . GLN A 1 129 ? 5.742 -27.844 -13.391 1 93 129 GLN A CA 1
ATOM 1008 C C . GLN A 1 129 ? 5.055 -28.781 -14.375 1 93 129 GLN A C 1
ATOM 1010 O O . GLN A 1 129 ? 5.168 -28.609 -15.594 1 93 129 GLN A O 1
ATOM 1015 N N . GLN A 1 130 ? 4.371 -29.703 -13.93 1 92.44 130 GLN A N 1
ATOM 1016 C CA . GLN A 1 130 ? 3.664 -30.672 -14.758 1 92.44 130 GLN A CA 1
ATOM 1017 C C . GLN A 1 130 ? 2.508 -30.016 -15.508 1 92.44 130 GLN A C 1
ATOM 1019 O O . GLN A 1 130 ? 2.357 -30.203 -16.719 1 92.44 130 GLN A O 1
ATOM 1024 N N . MET A 1 131 ? 1.729 -29.25 -14.766 1 92.88 131 MET A N 1
ATOM 1025 C CA . MET A 1 131 ? 0.527 -28.625 -15.312 1 92.88 131 MET A CA 1
ATOM 1026 C C . MET A 1 131 ? 0.875 -27.688 -16.469 1 92.88 131 MET A C 1
ATOM 1028 O O . MET A 1 131 ? 0.136 -27.609 -17.453 1 92.88 131 MET A O 1
ATOM 1032 N N . LEU A 1 132 ? 1.963 -27.062 -16.328 1 94 132 LEU A N 1
ATOM 1033 C CA . LEU A 1 132 ? 2.289 -26.016 -17.281 1 94 132 LEU A CA 1
ATOM 1034 C C . LEU A 1 132 ? 3.418 -26.453 -18.203 1 94 132 LEU A C 1
ATOM 1036 O O . LEU A 1 132 ? 3.912 -25.656 -19.016 1 94 132 LEU A O 1
ATOM 1040 N N . ASN A 1 133 ? 3.859 -27.656 -18.094 1 91 133 ASN A N 1
ATOM 1041 C CA . ASN A 1 133 ? 4.918 -28.219 -18.922 1 91 133 ASN A CA 1
ATOM 1042 C C . ASN A 1 133 ? 6.168 -27.344 -18.922 1 91 133 ASN A C 1
ATOM 1044 O O . ASN A 1 133 ? 6.695 -27 -19.984 1 91 133 ASN A O 1
ATOM 1048 N N . ILE A 1 134 ? 6.504 -27.016 -17.672 1 87.56 134 ILE A N 1
ATOM 1049 C CA . ILE A 1 134 ? 7.707 -26.203 -17.484 1 87.56 134 ILE A CA 1
ATOM 1050 C C . ILE A 1 134 ? 8.938 -27.109 -17.453 1 87.56 134 ILE A C 1
ATOM 1052 O O . ILE A 1 134 ? 9.023 -28.016 -16.625 1 87.56 134 ILE A O 1
ATOM 1056 N N . LYS A 1 135 ? 9.805 -26.906 -18.391 1 82.75 135 LYS A N 1
ATOM 1057 C CA . LYS A 1 135 ? 10.953 -27.797 -18.516 1 82.75 135 LYS A CA 1
ATOM 1058 C C . LYS A 1 135 ? 11.898 -27.641 -17.344 1 82.75 135 LYS A C 1
ATOM 1060 O O . LYS A 1 135 ? 12.32 -28.625 -16.734 1 82.75 135 LYS A O 1
ATOM 1065 N N . GLN A 1 136 ? 12.32 -26.312 -17.047 1 77.5 136 GLN A N 1
ATOM 1066 C CA . GLN A 1 136 ? 13.211 -26.078 -15.914 1 77.5 136 GLN A CA 1
ATOM 1067 C C . GLN A 1 136 ? 12.641 -25 -14.984 1 77.5 136 GLN A C 1
ATOM 1069 O O . GLN A 1 136 ? 12.391 -23.875 -15.406 1 77.5 136 GLN A O 1
ATOM 1074 N N . MET A 1 137 ? 12.305 -25.594 -13.773 1 72.19 137 MET A N 1
ATOM 1075 C CA . MET A 1 137 ? 11.836 -24.625 -12.789 1 72.19 137 MET A CA 1
ATOM 1076 C C . MET A 1 137 ? 12.984 -23.797 -12.25 1 72.19 137 MET A C 1
ATOM 1078 O O . MET A 1 137 ? 14.094 -24.297 -12.062 1 72.19 137 MET A O 1
ATOM 1082 N N . PRO A 1 138 ? 12.594 -22.484 -12.195 1 67.88 138 PRO A N 1
ATOM 1083 C CA . PRO A 1 138 ? 13.672 -21.672 -11.625 1 67.88 138 PRO A CA 1
ATOM 1084 C C . PRO A 1 138 ? 14.133 -22.172 -10.258 1 67.88 138 PRO A C 1
ATOM 1086 O O . PRO A 1 138 ? 13.391 -22.891 -9.578 1 67.88 138 PRO A O 1
ATOM 1089 N N . GLN A 1 139 ? 15.367 -21.891 -10.055 1 63.44 139 GLN A N 1
ATOM 1090 C CA . GLN A 1 139 ? 16.047 -22.328 -8.836 1 63.44 139 GLN A CA 1
ATOM 1091 C C . GLN A 1 139 ? 15.352 -21.781 -7.594 1 63.44 139 GLN A C 1
ATOM 1093 O O . GLN A 1 139 ? 15.367 -22.422 -6.535 1 63.44 139 GLN A O 1
ATOM 1098 N N . PHE A 1 140 ? 14.688 -20.625 -7.809 1 64.81 140 PHE A N 1
ATOM 1099 C CA . PHE A 1 140 ? 14.109 -20.047 -6.594 1 64.81 140 PHE A CA 1
ATOM 1100 C C . PHE A 1 140 ? 12.625 -20.391 -6.492 1 64.81 140 PHE A C 1
ATOM 1102 O O . PHE A 1 140 ? 11.828 -19.953 -7.32 1 64.81 140 PHE A O 1
ATOM 1109 N N . LEU A 1 141 ? 12.312 -21.266 -5.566 1 69.88 141 LEU A N 1
ATOM 1110 C CA . LEU A 1 141 ? 10.977 -21.781 -5.312 1 69.88 141 LEU A CA 1
ATOM 1111 C C . LEU A 1 141 ? 10.008 -20.656 -4.965 1 69.88 141 LEU A C 1
ATOM 1113 O O . LEU A 1 141 ? 8.797 -20.828 -5.098 1 69.88 141 LEU A O 1
ATOM 1117 N N . ASP A 1 142 ? 10.523 -19.453 -4.73 1 77.88 142 ASP A N 1
ATOM 1118 C CA . ASP A 1 142 ? 9.656 -18.359 -4.305 1 77.88 142 ASP A CA 1
ATOM 1119 C C . ASP A 1 142 ? 8.883 -17.781 -5.488 1 77.88 142 ASP A C 1
ATOM 1121 O O . ASP A 1 142 ? 7.738 -17.328 -5.336 1 77.88 142 ASP A O 1
ATOM 1125 N N . ALA A 1 143 ? 9.477 -17.828 -6.609 1 81.56 143 ALA A N 1
ATOM 1126 C CA . ALA A 1 143 ? 8.758 -17.406 -7.816 1 81.56 143 ALA A CA 1
ATOM 1127 C C . ALA A 1 143 ? 7.535 -18.297 -8.055 1 81.56 143 ALA A C 1
ATOM 1129 O O . ALA A 1 143 ? 6.496 -17.797 -8.508 1 81.56 143 ALA A O 1
ATOM 1130 N N . THR A 1 144 ? 7.656 -19.516 -7.637 1 89.56 144 THR A N 1
ATOM 1131 C CA . THR A 1 144 ? 6.574 -20.469 -7.875 1 89.56 144 THR A CA 1
ATOM 1132 C C . THR A 1 144 ? 5.355 -20.125 -7.02 1 89.56 144 THR A C 1
ATOM 1134 O O . THR A 1 144 ? 4.223 -20.438 -7.387 1 89.56 144 THR A O 1
ATOM 1137 N N . ASP A 1 145 ? 5.625 -19.422 -5.965 1 92.06 145 ASP A N 1
ATOM 1138 C CA . ASP A 1 145 ? 4.523 -19.062 -5.074 1 92.06 145 ASP A CA 1
ATOM 1139 C C . ASP A 1 145 ? 3.562 -18.078 -5.758 1 92.06 145 ASP A C 1
ATOM 1141 O O . ASP A 1 145 ? 2.344 -18.219 -5.637 1 92.06 145 ASP A O 1
ATOM 1145 N N . GLY A 1 146 ? 4.117 -17.125 -6.488 1 95.81 146 GLY A N 1
ATOM 1146 C CA . GLY A 1 146 ? 3.268 -16.234 -7.27 1 95.81 146 GLY A CA 1
ATOM 1147 C C . GLY A 1 146 ? 2.504 -16.969 -8.367 1 95.81 146 GLY A C 1
ATOM 1148 O O . GLY A 1 146 ? 1.328 -16.672 -8.602 1 95.81 146 GLY A O 1
ATOM 1149 N N . LEU A 1 147 ? 3.162 -17.922 -8.992 1 96.5 147 LEU A N 1
ATOM 1150 C CA . LEU A 1 147 ? 2.537 -18.734 -10.039 1 96.5 147 LEU A CA 1
ATOM 1151 C C . LEU A 1 147 ? 1.381 -19.547 -9.469 1 96.5 147 LEU A C 1
ATOM 1153 O O . LEU A 1 147 ? 0.318 -19.641 -10.094 1 96.5 147 LEU A O 1
ATOM 1157 N N . ALA A 1 148 ? 1.605 -20.062 -8.305 1 97 148 ALA A N 1
ATOM 1158 C CA . ALA A 1 148 ? 0.575 -20.859 -7.645 1 97 148 ALA A CA 1
ATOM 1159 C C . ALA A 1 148 ? -0.69 -20.047 -7.414 1 97 148 ALA A C 1
ATOM 1161 O O . ALA A 1 148 ? -1.803 -20.531 -7.609 1 97 148 ALA A O 1
ATOM 1162 N N . VAL A 1 149 ? -0.518 -18.859 -7.066 1 97.81 149 VAL A N 1
ATOM 1163 C CA . VAL A 1 149 ? -1.65 -17.984 -6.777 1 97.81 149 VAL A CA 1
ATOM 1164 C C . VAL A 1 149 ? -2.426 -17.703 -8.062 1 97.81 149 VAL A C 1
ATOM 1166 O O . VAL A 1 149 ? -3.658 -17.719 -8.07 1 97.81 149 VAL A O 1
ATOM 1169 N N . ALA A 1 150 ? -1.734 -17.438 -9.156 1 98 150 ALA A N 1
ATOM 1170 C CA . ALA A 1 150 ? -2.379 -17.203 -10.445 1 98 150 ALA A CA 1
ATOM 1171 C C . ALA A 1 150 ? -3.207 -18.406 -10.883 1 98 150 ALA A C 1
ATOM 1173 O O . ALA A 1 150 ? -4.355 -18.266 -11.305 1 98 150 ALA A O 1
ATOM 1174 N N . VAL A 1 151 ? -2.637 -19.547 -10.758 1 97.06 151 VAL A N 1
ATOM 1175 C CA . VAL A 1 151 ? -3.309 -20.781 -11.156 1 97.06 151 VAL A CA 1
ATOM 1176 C C . VAL A 1 151 ? -4.508 -21.047 -10.25 1 97.06 151 VAL A C 1
ATOM 1178 O O . VAL A 1 151 ? -5.586 -21.406 -10.719 1 97.06 151 VAL A O 1
ATOM 1181 N N . CYS A 1 152 ? -4.289 -20.828 -8.969 1 97.88 152 CYS A N 1
ATOM 1182 C CA . CYS A 1 152 ? -5.391 -20.922 -8.023 1 97.88 152 CYS A CA 1
ATOM 1183 C C . CYS A 1 152 ? -6.562 -20.047 -8.445 1 97.88 152 CYS A C 1
ATOM 1185 O O . CYS A 1 152 ? -7.715 -20.484 -8.43 1 97.88 152 CYS A O 1
ATOM 1187 N N . HIS A 1 153 ? -6.266 -18.828 -8.82 1 98 153 HIS A N 1
ATOM 1188 C CA . HIS A 1 153 ? -7.297 -17.891 -9.266 1 98 153 HIS A CA 1
ATOM 1189 C C . HIS A 1 153 ? -8.055 -18.438 -10.469 1 98 153 HIS A C 1
ATOM 1191 O O . HIS A 1 153 ? -9.281 -18.359 -10.523 1 98 153 HIS A O 1
ATOM 1197 N N . HIS A 1 154 ? -7.34 -18.984 -11.422 1 96.5 154 HIS A N 1
ATOM 1198 C CA . HIS A 1 154 ? -7.965 -19.562 -12.609 1 96.5 154 HIS A CA 1
ATOM 1199 C C . HIS A 1 154 ? -8.961 -20.641 -12.227 1 96.5 154 HIS A C 1
ATOM 1201 O O . HIS A 1 154 ? -10.086 -20.672 -12.734 1 96.5 154 HIS A O 1
ATOM 1207 N N . PHE A 1 155 ? -8.602 -21.484 -11.273 1 95.12 155 PHE A N 1
ATOM 1208 C CA . PHE A 1 155 ? -9.453 -22.609 -10.898 1 95.12 155 PHE A CA 1
ATOM 1209 C C . PHE A 1 155 ? -10.656 -22.141 -10.102 1 95.12 155 PHE A C 1
ATOM 1211 O O . PHE A 1 155 ? -11.695 -22.812 -10.086 1 95.12 155 PHE A O 1
ATOM 1218 N N . ASN A 1 156 ? -10.539 -21.062 -9.453 1 90.56 156 ASN A N 1
ATOM 1219 C CA . ASN A 1 156 ? -11.625 -20.547 -8.617 1 90.56 156 ASN A CA 1
ATOM 1220 C C . ASN A 1 156 ? -12.531 -19.594 -9.398 1 90.56 156 ASN A C 1
ATOM 1222 O O . ASN A 1 156 ? -13.664 -19.328 -8.984 1 90.56 156 ASN A O 1
ATOM 1226 N N . SER A 1 157 ? -12.016 -18.781 -10.297 1 73.69 157 SER A N 1
ATOM 1227 C CA . SER A 1 157 ? -12.812 -17.875 -11.117 1 73.69 157 SER A CA 1
ATOM 1228 C C . SER A 1 157 ? -13.836 -18.625 -11.953 1 73.69 157 SER A C 1
ATOM 1230 O O . SER A 1 157 ? -14.883 -18.078 -12.305 1 73.69 157 SER A O 1
ATOM 1232 N N . GLY A 1 158 ? -13.492 -19.781 -12.516 1 55.34 158 GLY A N 1
ATOM 1233 C CA . GLY A 1 158 ? -14.43 -20.641 -13.234 1 55.34 158 GLY A CA 1
ATOM 1234 C C . GLY A 1 158 ? -15.539 -21.188 -12.352 1 55.34 158 GLY A C 1
ATOM 1235 O O . GLY A 1 158 ? -16.562 -21.656 -12.852 1 55.34 158 GLY A O 1
ATOM 1236 N N . LYS A 1 159 ? -15.203 -21.438 -11.125 1 47.88 159 LYS A N 1
ATOM 1237 C CA . LYS A 1 159 ? -16.234 -21.875 -10.188 1 47.88 159 LYS A CA 1
ATOM 1238 C C . LYS A 1 159 ? -17.078 -20.688 -9.719 1 47.88 159 LYS A C 1
ATOM 1240 O O . LYS A 1 159 ? -16.547 -19.672 -9.266 1 47.88 159 LYS A O 1
ATOM 1245 N N . ILE A 1 160 ? -18.109 -20.266 -10.375 1 39.31 160 ILE A N 1
ATOM 1246 C CA . ILE A 1 160 ? -19.125 -19.328 -9.906 1 39.31 160 ILE A CA 1
ATOM 1247 C C . ILE A 1 160 ? -19.172 -19.328 -8.383 1 39.31 160 ILE A C 1
ATOM 1249 O O . ILE A 1 160 ? -19.797 -20.203 -7.773 1 39.31 160 ILE A O 1
ATOM 1253 N N . VAL A 1 161 ? -18.125 -19.328 -7.785 1 35.88 161 VAL A N 1
ATOM 1254 C CA . VAL A 1 161 ? -18.375 -19.234 -6.352 1 35.88 161 VAL A CA 1
ATOM 1255 C C . VAL A 1 161 ? -19.25 -18.016 -6.059 1 35.88 161 VAL A C 1
ATOM 1257 O O . VAL A 1 161 ? -19.031 -16.938 -6.617 1 35.88 161 VAL A O 1
ATOM 1260 N N . ALA A 1 162 ? -20.359 -18.172 -5.492 1 33.81 162 ALA A N 1
ATOM 1261 C CA . ALA A 1 162 ? -21.328 -17.188 -5 1 33.81 162 ALA A CA 1
ATOM 1262 C C . ALA A 1 162 ? -20.609 -16.047 -4.266 1 33.81 162 ALA A C 1
ATOM 1264 O O . ALA A 1 162 ? -21.234 -15.32 -3.492 1 33.81 162 ALA A O 1
ATOM 1265 N N . GLY A 1 163 ? -19.359 -16.016 -4.211 1 32.53 163 GLY A N 1
ATOM 1266 C CA . GLY A 1 163 ? -18.859 -14.953 -3.348 1 32.53 163 GLY A CA 1
ATOM 1267 C C . GLY A 1 163 ? -19.016 -13.578 -3.953 1 32.53 163 GLY A C 1
ATOM 1268 O O . GLY A 1 163 ? -19.25 -13.445 -5.16 1 32.53 163 GLY A O 1
ATOM 1269 N N . LYS A 1 164 ? -19.203 -12.492 -3.209 1 34.81 164 LYS A N 1
ATOM 1270 C CA . LYS A 1 164 ? -19.578 -11.117 -3.51 1 34.81 164 LYS A CA 1
ATOM 1271 C C . LYS A 1 164 ? -18.562 -10.445 -4.414 1 34.81 164 LYS A C 1
ATOM 1273 O O . LYS A 1 164 ? -17.453 -10.102 -3.971 1 34.81 164 LYS A O 1
ATOM 1278 N N . SER A 1 165 ? -18.266 -10.953 -5.582 1 36.34 165 SER A N 1
ATOM 1279 C CA . SER A 1 165 ? -17.438 -10.203 -6.52 1 36.34 165 SER A CA 1
ATOM 1280 C C . SER A 1 165 ? -17.906 -8.758 -6.637 1 36.34 165 SER A C 1
ATOM 1282 O O . SER A 1 165 ? -19.094 -8.5 -6.875 1 36.34 165 SER A O 1
ATOM 1284 N N . TYR A 1 166 ? -17.391 -7.855 -5.926 1 35.28 166 TYR A N 1
ATOM 1285 C CA . TYR A 1 166 ? -17.75 -6.469 -6.199 1 35.28 166 TYR A CA 1
ATOM 1286 C C . TYR A 1 166 ? -17.516 -6.125 -7.668 1 35.28 166 TYR A C 1
ATOM 1288 O O . TYR A 1 166 ? -16.391 -6.211 -8.164 1 35.28 166 TYR A O 1
ATOM 1296 N N . SER A 1 167 ? -18.438 -6.484 -8.531 1 38.38 167 SER A N 1
ATOM 1297 C CA . SER A 1 167 ? -18.531 -6.168 -9.953 1 38.38 167 SER A CA 1
ATOM 1298 C C . SER A 1 167 ? -17.906 -4.816 -10.266 1 38.38 167 SER A C 1
ATOM 1300 O O . SER A 1 167 ? -17.547 -4.066 -9.352 1 38.38 167 SER A O 1
ATOM 1302 N N . SER A 1 168 ? -18.266 -4.137 -11.469 1 36.94 168 SER A N 1
ATOM 1303 C CA . SER A 1 168 ? -17.812 -3.062 -12.344 1 36.94 168 SER A CA 1
ATOM 1304 C C . SER A 1 168 ? -17.703 -1.74 -11.594 1 36.94 168 SER A C 1
ATOM 1306 O O . SER A 1 168 ? -18.406 -1.527 -10.602 1 36.94 168 SER A O 1
ATOM 1308 N N . TRP A 1 169 ? -16.484 -0.951 -11.953 1 38.81 169 TRP A N 1
ATOM 1309 C CA . TRP A 1 169 ? -16.344 0.465 -11.625 1 38.81 169 TRP A CA 1
ATOM 1310 C C . TRP A 1 169 ? -17.688 1.182 -11.758 1 38.81 169 TRP A C 1
ATOM 1312 O O . TRP A 1 169 ? -18.062 1.981 -10.891 1 38.81 169 TRP A O 1
ATOM 1322 N N . GLU A 1 170 ? -18.266 0.82 -12.773 1 42.22 170 GLU A N 1
ATOM 1323 C CA . GLU A 1 170 ? -19.531 1.458 -13.117 1 42.22 170 GLU A CA 1
ATOM 1324 C C . GLU A 1 170 ? -20.594 1.207 -12.047 1 42.22 170 GLU A C 1
ATOM 1326 O O . GLU A 1 170 ? -21.359 2.109 -11.695 1 42.22 170 GLU A O 1
ATOM 1331 N N . SER A 1 171 ? -20.531 0.092 -11.555 1 42.12 171 SER A N 1
ATOM 1332 C CA . SER A 1 171 ? -21.562 -0.201 -10.57 1 42.12 171 SER A CA 1
ATOM 1333 C C . SER A 1 171 ? -21.312 0.538 -9.266 1 42.12 171 SER A C 1
ATOM 1335 O O . SER A 1 171 ? -22.25 0.928 -8.57 1 42.12 171 SER A O 1
ATOM 1337 N N . PHE A 1 172 ? -20.109 0.65 -8.922 1 39.91 172 PHE A N 1
ATOM 1338 C CA . PHE A 1 172 ? -19.75 1.419 -7.738 1 39.91 172 PHE A CA 1
ATOM 1339 C C . PHE A 1 172 ? -20.078 2.893 -7.922 1 39.91 172 PHE A C 1
ATOM 1341 O O . PHE A 1 172 ? -20.641 3.525 -7.027 1 39.91 172 PHE A O 1
ATOM 1348 N N . VAL A 1 173 ? -19.656 3.494 -9.008 1 44.84 173 VAL A N 1
ATOM 1349 C CA . VAL A 1 173 ? -19.984 4.887 -9.297 1 44.84 173 VAL A CA 1
ATOM 1350 C C . VAL A 1 173 ? -21.5 5.078 -9.242 1 44.84 173 VAL A C 1
ATOM 1352 O O . VAL A 1 173 ? -21.984 6.066 -8.688 1 44.84 173 VAL A O 1
ATOM 1355 N N . ASN A 1 174 ? -22.188 4.184 -9.789 1 46.88 174 ASN A N 1
ATOM 1356 C CA . ASN A 1 174 ? -23.625 4.316 -9.883 1 46.88 174 ASN A CA 1
ATOM 1357 C C . ASN A 1 174 ? -24.297 4.191 -8.523 1 46.88 174 ASN A C 1
ATOM 1359 O O . ASN A 1 174 ? -25.328 4.812 -8.273 1 46.88 174 ASN A O 1
ATOM 1363 N N . GLN A 1 175 ? -23.672 3.48 -7.691 1 44.19 175 GLN A N 1
ATOM 1364 C CA . GLN A 1 175 ? -24.328 3.236 -6.41 1 44.19 175 GLN A CA 1
ATOM 1365 C C . GLN A 1 175 ? -23.938 4.293 -5.383 1 44.19 175 GLN A C 1
ATOM 1367 O O . GLN A 1 175 ? -24.594 4.438 -4.352 1 44.19 175 GLN A O 1
ATOM 1372 N N . ASN A 1 176 ? -22.812 4.902 -5.516 1 42.72 176 ASN A N 1
ATOM 1373 C CA . ASN A 1 176 ? -22.391 5.887 -4.527 1 42.72 176 ASN A CA 1
ATOM 1374 C C . ASN A 1 176 ? -22.406 7.305 -5.102 1 42.72 176 ASN A C 1
ATOM 1376 O O . ASN A 1 176 ? -21.641 8.164 -4.684 1 42.72 176 ASN A O 1
ATOM 1380 N N . GLN A 1 177 ? -23.172 7.57 -6.105 1 43.06 177 GLN A N 1
ATOM 1381 C CA . GLN A 1 177 ? -23.359 8.883 -6.711 1 43.06 177 GLN A CA 1
ATOM 1382 C C . GLN A 1 177 ? -23.719 9.93 -5.66 1 43.06 177 GLN A C 1
ATOM 1384 O O . GLN A 1 177 ? -23.297 11.086 -5.754 1 43.06 177 GLN A O 1
ATOM 1389 N N . ASP A 1 178 ? -24.656 9.562 -4.84 1 40.62 178 ASP A N 1
ATOM 1390 C CA . ASP A 1 178 ? -25.203 10.547 -3.912 1 40.62 178 ASP A CA 1
ATOM 1391 C C . ASP A 1 178 ? -24.156 10.969 -2.879 1 40.62 178 ASP A C 1
ATOM 1393 O O . ASP A 1 178 ? -24.391 11.898 -2.102 1 40.62 178 ASP A O 1
ATOM 1397 N N . ARG A 1 179 ? -23.219 10.234 -2.584 1 36.88 179 ARG A N 1
ATOM 1398 C CA . ARG A 1 179 ? -22.312 10.555 -1.495 1 36.88 179 ARG A CA 1
ATOM 1399 C C . ARG A 1 179 ? -21.078 11.297 -2.012 1 36.88 179 ARG A C 1
ATOM 1401 O O . ARG A 1 179 ? -20.234 11.727 -1.229 1 36.88 179 ARG A O 1
ATOM 1408 N N . ILE A 1 180 ? -20.797 11.266 -3.309 1 39.41 180 ILE A N 1
ATOM 1409 C CA . ILE A 1 180 ? -19.672 12.023 -3.844 1 39.41 180 ILE A CA 1
ATOM 1410 C C . ILE A 1 180 ? -20.156 13.398 -4.297 1 39.41 180 ILE A C 1
ATOM 1412 O O . ILE A 1 180 ? -19.344 14.25 -4.68 1 39.41 180 ILE A O 1
ATOM 1416 N N . GLY A 1 181 ? -21.391 13.641 -4.453 1 32.88 181 GLY A N 1
ATOM 1417 C CA . GLY A 1 181 ? -21.859 14.977 -4.793 1 32.88 181 GLY A CA 1
ATOM 1418 C C . GLY A 1 181 ? -21.797 15.945 -3.623 1 32.88 181 GLY A C 1
ATOM 1419 O O . GLY A 1 181 ? -21.891 15.531 -2.465 1 32.88 181 GLY A O 1
ATOM 1420 N N . MET B 1 1 ? 10.828 30.156 -4.18 1 76.25 1 MET B N 1
ATOM 1421 C CA . MET B 1 1 ? 10.188 29.172 -5.039 1 76.25 1 MET B CA 1
ATOM 1422 C C . MET B 1 1 ? 8.961 28.562 -4.363 1 76.25 1 MET B C 1
ATOM 1424 O O . MET B 1 1 ? 8.914 28.469 -3.135 1 76.25 1 MET B O 1
ATOM 1428 N N . GLU B 1 2 ? 7.805 28.484 -5.047 1 93.94 2 GLU B N 1
ATOM 1429 C CA . GLU B 1 2 ? 6.52 27.984 -4.57 1 93.94 2 GLU B CA 1
ATOM 1430 C C . GLU B 1 2 ? 6.547 26.453 -4.434 1 93.94 2 GLU B C 1
ATOM 1432 O O . GLU B 1 2 ? 7.117 25.766 -5.281 1 93.94 2 GLU B O 1
ATOM 1437 N N . LYS B 1 3 ? 6.105 26.031 -3.262 1 96.38 3 LYS B N 1
ATOM 1438 C CA . LYS B 1 3 ? 6.062 24.594 -3.004 1 96.38 3 LYS B CA 1
ATOM 1439 C C . LYS B 1 3 ? 4.703 24.172 -2.453 1 96.38 3 LYS B C 1
ATOM 1441 O O . LYS B 1 3 ? 4.129 24.875 -1.609 1 96.38 3 LYS B O 1
ATOM 1446 N N . ILE B 1 4 ? 4.227 23.031 -2.992 1 98.31 4 ILE B N 1
ATOM 1447 C CA . ILE B 1 4 ? 2.998 22.453 -2.455 1 98.31 4 ILE B CA 1
ATOM 1448 C C . ILE B 1 4 ? 3.312 21.141 -1.753 1 98.31 4 ILE B C 1
ATOM 1450 O O . ILE B 1 4 ? 4.027 20.297 -2.299 1 98.31 4 ILE B O 1
ATOM 1454 N N . ILE B 1 5 ? 2.805 20.969 -0.531 1 98.25 5 ILE B N 1
ATOM 1455 C CA . ILE B 1 5 ? 3.08 19.781 0.275 1 98.25 5 ILE B CA 1
ATOM 1456 C C . ILE B 1 5 ? 1.767 19.094 0.653 1 98.25 5 ILE B C 1
ATOM 1458 O O . ILE B 1 5 ? 0.838 19.75 1.137 1 98.25 5 ILE B O 1
ATOM 1462 N N . LEU B 1 6 ? 1.675 17.844 0.344 1 98.44 6 LEU B N 1
ATOM 1463 C CA . LEU B 1 6 ? 0.551 17.016 0.788 1 98.44 6 LEU B CA 1
ATOM 1464 C C . LEU B 1 6 ? 0.91 16.234 2.047 1 98.44 6 LEU B C 1
ATOM 1466 O O . LEU B 1 6 ? 1.896 15.5 2.062 1 98.44 6 LEU B O 1
ATOM 1470 N N . GLY B 1 7 ? 0.193 16.453 3.119 1 98.31 7 GLY B N 1
ATOM 1471 C CA . GLY B 1 7 ? 0.313 15.68 4.344 1 98.31 7 GLY B CA 1
ATOM 1472 C C . GLY B 1 7 ? -0.791 14.656 4.508 1 98.31 7 GLY B C 1
ATOM 1473 O O . GLY B 1 7 ? -1.951 14.922 4.191 1 98.31 7 GLY B O 1
ATOM 1474 N N . ILE B 1 8 ? -0.405 13.492 5 1 97.69 8 ILE B N 1
ATOM 1475 C CA . ILE B 1 8 ? -1.368 12.414 5.219 1 97.69 8 ILE B CA 1
ATOM 1476 C C . ILE B 1 8 ? -1.193 11.844 6.625 1 97.69 8 ILE B C 1
ATOM 1478 O O . ILE B 1 8 ? -0.069 11.578 7.059 1 97.69 8 ILE B O 1
ATOM 1482 N N . ASP B 1 9 ? -2.203 11.742 7.363 1 95.88 9 ASP B N 1
ATOM 1483 C CA . ASP B 1 9 ? -2.305 10.922 8.562 1 95.88 9 ASP B CA 1
ATOM 1484 C C . ASP B 1 9 ? -3.096 9.641 8.289 1 95.88 9 ASP B C 1
ATOM 1486 O O . ASP B 1 9 ? -4.328 9.648 8.32 1 95.88 9 ASP B O 1
ATOM 1490 N N . PRO B 1 10 ? -2.359 8.617 8.047 1 93.25 10 PRO B N 1
ATOM 1491 C CA . PRO B 1 10 ? -3.043 7.41 7.582 1 93.25 10 PRO B CA 1
ATOM 1492 C C . PRO B 1 10 ? -3.846 6.723 8.688 1 93.25 10 PRO B C 1
ATOM 1494 O O . PRO B 1 10 ? -3.453 6.766 9.859 1 93.25 10 PRO B O 1
ATOM 1497 N N . GLY B 1 11 ? -4.934 6.094 8.32 1 89.56 11 GLY B N 1
ATOM 1498 C CA . GLY B 1 11 ? -5.797 5.316 9.195 1 89.56 11 GLY B CA 1
ATOM 1499 C C . GLY B 1 11 ? -6.742 4.398 8.445 1 89.56 11 GLY B C 1
ATOM 1500 O O . GLY B 1 11 ? -6.949 4.57 7.238 1 89.56 11 GLY B O 1
ATOM 1501 N N . THR B 1 12 ? -7.238 3.48 9.211 1 90.19 12 THR B N 1
ATOM 1502 C CA . THR B 1 12 ? -8.164 2.541 8.594 1 90.19 12 THR B CA 1
ATOM 1503 C C . THR B 1 12 ? -9.609 2.951 8.859 1 90.19 12 THR B C 1
ATOM 1505 O O . THR B 1 12 ? -10.539 2.453 8.219 1 90.19 12 THR B O 1
ATOM 1508 N N . THR B 1 13 ? -9.805 3.818 9.773 1 90.44 13 THR B N 1
ATOM 1509 C CA . THR B 1 13 ? -11.133 4.316 10.094 1 90.44 13 THR B CA 1
ATOM 1510 C C . THR B 1 13 ? -11.328 5.73 9.555 1 90.44 13 THR B C 1
ATOM 1512 O O . THR B 1 13 ? -12.375 6.051 8.992 1 90.44 13 THR B O 1
ATOM 1515 N N . ILE B 1 14 ? -10.344 6.547 9.828 1 92 14 ILE B N 1
ATOM 1516 C CA . ILE B 1 14 ? -10.32 7.914 9.32 1 92 14 ILE B CA 1
ATOM 1517 C C . ILE B 1 14 ? -8.93 8.234 8.773 1 92 14 ILE B C 1
ATOM 1519 O O . ILE B 1 14 ? -7.918 7.883 9.383 1 92 14 ILE B O 1
ATOM 1523 N N . MET B 1 15 ? -8.852 8.797 7.699 1 94.25 15 MET B N 1
ATOM 1524 C CA . MET B 1 15 ? -7.598 9.273 7.125 1 94.25 15 MET B CA 1
ATOM 1525 C C . MET B 1 15 ? -7.648 10.781 6.891 1 94.25 15 MET B C 1
ATOM 1527 O O . MET B 1 15 ? -8.594 11.289 6.289 1 94.25 15 MET B O 1
ATOM 1531 N N . GLY B 1 16 ? -6.695 11.523 7.398 1 94.44 16 GLY B N 1
ATOM 1532 C CA . GLY B 1 16 ? -6.645 12.969 7.254 1 94.44 16 GLY B CA 1
ATOM 1533 C C . GLY B 1 16 ? -5.688 13.422 6.168 1 94.44 16 GLY B C 1
ATOM 1534 O O . GLY B 1 16 ? -4.609 12.852 6.004 1 94.44 16 GLY B O 1
ATOM 1535 N N . PHE B 1 17 ? -6.113 14.445 5.445 1 96.5 17 PHE B N 1
ATOM 1536 C CA . PHE B 1 17 ? -5.297 15.062 4.41 1 96.5 17 PHE B CA 1
ATOM 1537 C C . PHE B 1 17 ? -5.16 16.562 4.652 1 96.5 17 PHE B C 1
ATOM 1539 O O . PHE B 1 17 ? -6.133 17.234 4.992 1 96.5 17 PHE B O 1
ATOM 1546 N N . GLY B 1 18 ? -3.971 17.062 4.512 1 96.25 18 GLY B N 1
ATOM 1547 C CA . GLY B 1 18 ? -3.711 18.484 4.516 1 96.25 18 GLY B CA 1
ATOM 1548 C C . GLY B 1 18 ? -2.783 18.938 3.4 1 96.25 18 GLY B C 1
ATOM 1549 O O . GLY B 1 18 ? -1.743 18.312 3.168 1 96.25 18 GLY B O 1
ATOM 1550 N N . LEU B 1 19 ? -3.205 19.906 2.689 1 97.38 19 LEU B N 1
ATOM 1551 C CA . LEU B 1 19 ? -2.379 20.5 1.638 1 97.38 19 LEU B CA 1
ATOM 1552 C C . LEU B 1 19 ? -2.027 21.938 1.965 1 97.38 19 LEU B C 1
ATOM 1554 O O . LEU B 1 19 ? -2.908 22.75 2.283 1 97.38 19 LEU B O 1
ATOM 1558 N N . ILE B 1 20 ? -0.777 22.219 1.831 1 97.5 20 ILE B N 1
ATOM 1559 C CA . ILE B 1 20 ? -0.353 23.594 2.072 1 97.5 20 ILE B CA 1
ATOM 1560 C C . ILE B 1 20 ? 0.479 24.094 0.892 1 97.5 20 ILE B C 1
ATOM 1562 O O . ILE B 1 20 ? 1.093 23.297 0.178 1 97.5 20 ILE B O 1
ATOM 1566 N N . LYS B 1 21 ? 0.425 25.328 0.709 1 98 21 LYS B N 1
ATOM 1567 C CA . LYS B 1 21 ? 1.295 26.062 -0.212 1 98 21 LYS B CA 1
ATOM 1568 C C . LYS B 1 21 ? 2.334 26.875 0.544 1 98 21 LYS B C 1
ATOM 1570 O O . LYS B 1 21 ? 2.01 27.531 1.537 1 98 21 LYS B O 1
ATOM 1575 N N . VAL B 1 22 ? 3.547 26.781 0.104 1 96.62 22 VAL B N 1
ATOM 1576 C CA . VAL B 1 22 ? 4.641 27.531 0.719 1 96.62 22 VAL B CA 1
ATOM 1577 C C . VAL B 1 22 ? 5.223 28.516 -0.291 1 96.62 22 VAL B C 1
ATOM 1579 O O . VAL B 1 22 ? 5.648 28.125 -1.378 1 96.62 22 VAL B O 1
ATOM 1582 N N . VAL B 1 23 ? 5.164 29.812 0.051 1 95.5 23 VAL B N 1
ATOM 1583 C CA . VAL B 1 23 ? 5.785 30.875 -0.732 1 95.5 23 VAL B CA 1
ATOM 1584 C C . VAL B 1 23 ? 6.691 31.703 0.164 1 95.5 23 VAL B C 1
ATOM 1586 O O . VAL B 1 23 ? 6.219 32.344 1.111 1 95.5 23 VAL B O 1
ATOM 1589 N N . LYS B 1 24 ? 7.984 31.781 -0.182 1 89.62 24 LYS B N 1
ATOM 1590 C CA . LYS B 1 24 ? 8.938 32.562 0.607 1 89.62 24 LYS B CA 1
ATOM 1591 C C . LYS B 1 24 ? 8.781 32.25 2.098 1 89.62 24 LYS B C 1
ATOM 1593 O O . LYS B 1 24 ? 8.648 33.188 2.904 1 89.62 24 LYS B O 1
ATOM 1598 N N . GLN B 1 25 ? 8.594 31.031 2.551 1 87.19 25 GLN B N 1
ATOM 1599 C CA . GLN B 1 25 ? 8.547 30.531 3.918 1 87.19 25 GLN B CA 1
ATOM 1600 C C . GLN B 1 25 ? 7.191 30.812 4.562 1 87.19 25 GLN B C 1
ATOM 1602 O O . GLN B 1 25 ? 6.973 30.469 5.727 1 87.19 25 GLN B O 1
ATOM 1607 N N . GLN B 1 26 ? 6.34 31.406 3.76 1 93.12 26 GLN B N 1
ATOM 1608 C CA . GLN B 1 26 ? 4.977 31.594 4.246 1 93.12 26 GLN B CA 1
ATOM 1609 C C . GLN B 1 26 ? 4.078 30.422 3.836 1 93.12 26 GLN B C 1
ATOM 1611 O O . GLN B 1 26 ? 4.07 30.031 2.672 1 93.12 26 GLN B O 1
ATOM 1616 N N . ILE B 1 27 ? 3.34 29.922 4.793 1 95.56 27 ILE B N 1
ATOM 1617 C CA . ILE B 1 27 ? 2.504 28.766 4.531 1 95.56 27 ILE B CA 1
ATOM 1618 C C . ILE B 1 27 ? 1.038 29.188 4.457 1 95.56 27 ILE B C 1
ATOM 1620 O O . ILE B 1 27 ? 0.593 30.031 5.223 1 95.56 27 ILE B O 1
ATOM 1624 N N . SER B 1 28 ? 0.328 28.672 3.514 1 96.31 28 SER B N 1
ATOM 1625 C CA . SER B 1 28 ? -1.115 28.859 3.41 1 96.31 28 SER B CA 1
ATOM 1626 C C . SER B 1 28 ? -1.83 27.516 3.205 1 96.31 28 SER B C 1
ATOM 1628 O O . SER B 1 28 ? -1.272 26.594 2.611 1 96.31 28 SER B O 1
ATOM 1630 N N . LEU B 1 29 ? -3.039 27.453 3.721 1 95.56 29 LEU B N 1
ATOM 1631 C CA . LEU B 1 29 ? -3.854 26.25 3.588 1 95.56 29 LEU B CA 1
ATOM 1632 C C . LEU B 1 29 ? -4.484 26.172 2.201 1 95.56 29 LEU B C 1
ATOM 1634 O O . LEU B 1 29 ? -5.09 27.141 1.735 1 95.56 29 LEU B O 1
ATOM 1638 N N . LEU B 1 30 ? -4.348 25.078 1.51 1 95.56 30 LEU B N 1
ATOM 1639 C CA . LEU B 1 30 ? -5.012 24.859 0.229 1 95.56 30 LEU B CA 1
ATOM 1640 C C . LEU B 1 30 ? -6.246 23.969 0.401 1 95.56 30 LEU B C 1
ATOM 1642 O O . LEU B 1 30 ? -7.309 24.281 -0.148 1 95.56 30 LEU B O 1
ATOM 1646 N N . GLN B 1 31 ? -6.031 22.859 1.116 1 93 31 GLN B N 1
ATOM 1647 C CA . GLN B 1 31 ? -7.113 21.906 1.299 1 93 31 GLN B CA 1
ATOM 1648 C C . GLN B 1 31 ? -7 21.188 2.646 1 93 31 GLN B C 1
ATOM 1650 O O . GLN B 1 31 ? -5.895 20.906 3.107 1 93 31 GLN B O 1
ATOM 1655 N N . LEU B 1 32 ? -8.07 21.031 3.271 1 92.81 32 LEU B N 1
ATOM 1656 C CA . LEU B 1 32 ? -8.219 20.219 4.473 1 92.81 32 LEU B CA 1
ATOM 1657 C C . LEU B 1 32 ? -9.367 19.234 4.324 1 92.81 32 LEU B C 1
ATOM 1659 O O . LEU B 1 32 ? -10.523 19.641 4.148 1 92.81 32 LEU B O 1
ATOM 1663 N N . ASN B 1 33 ? -8.977 17.906 4.316 1 88.44 33 ASN B N 1
ATOM 1664 C CA . ASN B 1 33 ? -9.992 16.891 4.07 1 88.44 33 ASN B CA 1
ATOM 1665 C C . ASN B 1 33 ? -9.781 15.672 4.965 1 88.44 33 ASN B C 1
ATOM 1667 O O . ASN B 1 33 ? -8.727 15.516 5.578 1 88.44 33 ASN B O 1
ATOM 1671 N N . GLU B 1 34 ? -10.852 15.008 5.129 1 91.94 34 GLU B N 1
ATOM 1672 C CA . GLU B 1 34 ? -10.773 13.703 5.781 1 91.94 34 GLU B CA 1
ATOM 1673 C C . GLU B 1 34 ? -11.523 12.641 4.984 1 91.94 34 GLU B C 1
ATOM 1675 O O . GLU B 1 34 ? -12.508 12.945 4.301 1 91.94 34 GLU B O 1
ATOM 1680 N N . LEU B 1 35 ? -11 11.516 5.016 1 92.88 35 LEU B N 1
ATOM 1681 C CA . LEU B 1 35 ? -11.656 10.359 4.43 1 92.88 35 LEU B CA 1
ATOM 1682 C C . LEU B 1 35 ? -12.227 9.445 5.512 1 92.88 35 LEU B C 1
ATOM 1684 O O . LEU B 1 35 ? -11.477 8.875 6.309 1 92.88 35 LEU B O 1
ATOM 1688 N N . GLN B 1 36 ? -13.594 9.391 5.582 1 92.88 36 GLN B N 1
ATOM 1689 C CA . GLN B 1 36 ? -14.258 8.5 6.527 1 92.88 36 GLN B CA 1
ATOM 1690 C C . GLN B 1 36 ? -14.352 7.082 5.977 1 92.88 36 GLN B C 1
ATOM 1692 O O . GLN B 1 36 ? -15.203 6.793 5.137 1 92.88 36 GLN B O 1
ATOM 1697 N N . LEU B 1 37 ? -13.555 6.219 6.535 1 94.38 37 LEU B N 1
ATOM 1698 C CA . LEU B 1 37 ? -13.445 4.875 5.973 1 94.38 37 LEU B CA 1
ATOM 1699 C C . LEU B 1 37 ? -14.336 3.895 6.727 1 94.38 37 LEU B C 1
ATOM 1701 O O . LEU B 1 37 ? -14.617 2.797 6.238 1 94.38 37 LEU B O 1
ATOM 1705 N N . LYS B 1 38 ? -14.781 4.27 7.863 1 91.06 38 LYS B N 1
ATOM 1706 C CA . LYS B 1 38 ? -15.602 3.404 8.711 1 91.06 38 LYS B CA 1
ATOM 1707 C C . LYS B 1 38 ? -16.891 2.998 8 1 91.06 38 LYS B C 1
ATOM 1709 O O . LYS B 1 38 ? -17.469 1.961 8.312 1 91.06 38 LYS B O 1
ATOM 1714 N N . LYS B 1 39 ? -17.312 3.785 7.133 1 91.56 39 LYS B N 1
ATOM 1715 C CA . LYS B 1 39 ? -18.594 3.553 6.473 1 91.56 39 LYS B CA 1
ATOM 1716 C C . LYS B 1 39 ? -18.484 2.416 5.457 1 91.56 39 LYS B C 1
ATOM 1718 O O . LYS B 1 39 ? -19.5 1.922 4.965 1 91.56 39 LYS B O 1
ATOM 1723 N N . TYR B 1 40 ? -17.281 2.039 5.168 1 91 40 TYR B N 1
ATOM 1724 C CA . TYR B 1 40 ? -17.062 0.956 4.211 1 91 40 TYR B CA 1
ATOM 1725 C C . TYR B 1 40 ? -16.719 -0.345 4.93 1 91 40 TYR B C 1
ATOM 1727 O O . TYR B 1 40 ? -15.875 -0.364 5.824 1 91 40 TYR B O 1
ATOM 1735 N N . ASP B 1 41 ? -17.328 -1.428 4.645 1 86.06 41 ASP B N 1
ATOM 1736 C CA . ASP B 1 41 ? -17.109 -2.695 5.336 1 86.06 41 ASP B CA 1
ATOM 1737 C C . ASP B 1 41 ? -16.031 -3.521 4.633 1 86.06 41 ASP B C 1
ATOM 1739 O O . ASP B 1 41 ? -15.32 -4.297 5.277 1 86.06 41 ASP B O 1
ATOM 1743 N N . ASN B 1 42 ? -15.891 -3.324 3.432 1 87.94 42 ASN B N 1
ATOM 1744 C CA . ASN B 1 42 ? -14.961 -4.105 2.629 1 87.94 42 ASN B CA 1
ATOM 1745 C C . ASN B 1 42 ? -13.562 -3.486 2.625 1 87.94 42 ASN B C 1
ATOM 1747 O O . ASN B 1 42 ? -13.391 -2.33 2.232 1 87.94 42 ASN B O 1
ATOM 1751 N N . HIS B 1 43 ? -12.594 -4.273 3.111 1 87.31 43 HIS B N 1
ATOM 1752 C CA . HIS B 1 43 ? -11.219 -3.809 3.258 1 87.31 43 HIS B CA 1
ATOM 1753 C C . HIS B 1 43 ? -10.633 -3.389 1.913 1 87.31 43 HIS B C 1
ATOM 1755 O O . HIS B 1 43 ? -9.945 -2.371 1.823 1 87.31 43 HIS B O 1
ATOM 1761 N N . TYR B 1 44 ? -10.953 -4.121 0.898 1 86.81 44 TYR B N 1
ATOM 1762 C CA . TYR B 1 44 ? -10.406 -3.816 -0.42 1 86.81 44 TYR B CA 1
ATOM 1763 C C . TYR B 1 44 ? -11.016 -2.535 -0.979 1 86.81 44 TYR B C 1
ATOM 1765 O O . TYR B 1 44 ? -10.328 -1.756 -1.645 1 86.81 44 TYR B O 1
ATOM 1773 N N . LEU B 1 45 ? -12.273 -2.404 -0.658 1 91.56 45 LEU B N 1
ATOM 1774 C CA . LEU B 1 45 ? -12.914 -1.159 -1.066 1 91.56 45 LEU B CA 1
ATOM 1775 C C . LEU B 1 45 ? -12.258 0.038 -0.385 1 91.56 45 LEU B C 1
ATOM 1777 O O . LEU B 1 45 ? -12.023 1.069 -1.02 1 91.56 45 LEU B O 1
ATOM 1781 N N . LYS B 1 46 ? -11.969 -0.113 0.875 1 94.56 46 LYS B N 1
ATOM 1782 C CA . LYS B 1 46 ? -11.273 0.952 1.596 1 94.56 46 LYS B CA 1
ATOM 1783 C C . LYS B 1 46 ? -9.953 1.295 0.927 1 94.56 46 LYS B C 1
ATOM 1785 O O . LYS B 1 46 ? -9.633 2.471 0.735 1 94.56 46 LYS B O 1
ATOM 1790 N N . LEU B 1 47 ? -9.219 0.295 0.56 1 95.25 47 LEU B N 1
ATOM 1791 C CA . LEU B 1 47 ? -7.926 0.509 -0.073 1 95.25 47 LEU B CA 1
ATOM 1792 C C . LEU B 1 47 ? -8.086 1.24 -1.402 1 95.25 47 LEU B C 1
ATOM 1794 O O . LEU B 1 47 ? -7.301 2.141 -1.717 1 95.25 47 LEU B O 1
ATOM 1798 N N . ARG B 1 48 ? -9.047 0.898 -2.129 1 94.12 48 ARG B N 1
ATOM 1799 C CA . ARG B 1 48 ? -9.32 1.552 -3.404 1 94.12 48 ARG B CA 1
ATOM 1800 C C . ARG B 1 48 ? -9.656 3.025 -3.205 1 94.12 48 ARG B C 1
ATOM 1802 O O . ARG B 1 48 ? -9.141 3.889 -3.918 1 94.12 48 ARG B O 1
ATOM 1809 N N . ILE B 1 49 ? -10.5 3.275 -2.262 1 95.75 49 ILE B N 1
ATOM 1810 C CA . ILE B 1 49 ? -10.93 4.645 -1.984 1 95.75 49 ILE B CA 1
ATOM 1811 C C . ILE B 1 49 ? -9.727 5.48 -1.56 1 95.75 49 ILE B C 1
ATOM 1813 O O . ILE B 1 49 ? -9.562 6.621 -2.002 1 95.75 49 ILE B O 1
ATOM 1817 N N . ILE B 1 50 ? -8.867 4.926 -0.75 1 97 50 ILE B N 1
ATOM 1818 C CA . ILE B 1 50 ? -7.656 5.609 -0.319 1 97 50 ILE B CA 1
ATOM 1819 C C . ILE B 1 50 ? -6.805 5.961 -1.536 1 97 50 ILE B C 1
ATOM 1821 O O . ILE B 1 50 ? -6.359 7.105 -1.68 1 97 50 ILE B O 1
ATOM 1825 N N . PHE B 1 51 ? -6.605 5.023 -2.354 1 96.44 51 PHE B N 1
ATOM 1826 C CA . PHE B 1 51 ? -5.785 5.23 -3.541 1 96.44 51 PHE B CA 1
ATOM 1827 C C . PHE B 1 51 ? -6.379 6.316 -4.43 1 96.44 51 PHE B C 1
ATOM 1829 O O . PHE B 1 51 ? -5.691 7.273 -4.797 1 96.44 51 PHE B O 1
ATOM 1836 N N . GLU B 1 52 ? -7.605 6.238 -4.695 1 95.19 52 GLU B N 1
ATOM 1837 C CA . GLU B 1 52 ? -8.289 7.156 -5.605 1 95.19 52 GLU B CA 1
ATOM 1838 C C . GLU B 1 52 ? -8.305 8.578 -5.047 1 95.19 52 GLU B C 1
ATOM 1840 O O . GLU B 1 52 ? -8.055 9.539 -5.777 1 95.19 52 GLU B O 1
ATOM 1845 N N . ARG B 1 53 ? -8.625 8.68 -3.797 1 96.12 53 ARG B N 1
ATOM 1846 C CA . ARG B 1 53 ? -8.68 10 -3.182 1 96.12 53 ARG B CA 1
ATOM 1847 C C . ARG B 1 53 ? -7.293 10.648 -3.158 1 96.12 53 ARG B C 1
ATOM 1849 O O . ARG B 1 53 ? -7.152 11.836 -3.449 1 96.12 53 ARG B O 1
ATOM 1856 N N . THR B 1 54 ? -6.293 9.859 -2.76 1 97.12 54 THR B N 1
ATOM 1857 C CA . THR B 1 54 ? -4.934 10.383 -2.742 1 97.12 54 THR B CA 1
ATOM 1858 C C . THR B 1 54 ? -4.5 10.812 -4.141 1 97.12 54 THR B C 1
ATOM 1860 O O . THR B 1 54 ? -3.949 11.898 -4.32 1 97.12 54 THR B O 1
ATOM 1863 N N . LEU B 1 55 ? -4.781 9.977 -5.074 1 96.06 55 LEU B N 1
ATOM 1864 C CA . LEU B 1 55 ? -4.43 10.281 -6.457 1 96.06 55 LEU B CA 1
ATOM 1865 C C . LEU B 1 55 ? -5.152 11.539 -6.938 1 96.06 55 LEU B C 1
ATOM 1867 O O . LEU B 1 55 ? -4.57 12.367 -7.641 1 96.06 55 LEU B O 1
ATOM 1871 N N . GLU B 1 56 ? -6.406 11.664 -6.582 1 96.81 56 GLU B N 1
ATOM 1872 C CA . GLU B 1 56 ? -7.188 12.844 -6.941 1 96.81 56 GLU B CA 1
ATOM 1873 C C . GLU B 1 56 ? -6.531 14.117 -6.418 1 96.81 56 GLU B C 1
ATOM 1875 O O . GLU B 1 56 ? -6.426 15.109 -7.145 1 96.81 56 GLU B O 1
ATOM 1880 N N . LEU B 1 57 ? -6.133 14.109 -5.184 1 97.19 57 LEU B N 1
ATOM 1881 C CA . LEU B 1 57 ? -5.469 15.266 -4.594 1 97.19 57 LEU B CA 1
ATOM 1882 C C . LEU B 1 57 ? -4.168 15.57 -5.324 1 97.19 57 LEU B C 1
ATOM 1884 O O . LEU B 1 57 ? -3.871 16.734 -5.602 1 97.19 57 LEU B O 1
ATOM 1888 N N . ILE B 1 58 ? -3.414 14.516 -5.668 1 97.44 58 ILE B N 1
ATOM 1889 C CA . ILE B 1 58 ? -2.137 14.672 -6.352 1 97.44 58 ILE B CA 1
ATOM 1890 C C . ILE B 1 58 ? -2.369 15.25 -7.746 1 97.44 58 ILE B C 1
ATOM 1892 O O . ILE B 1 58 ? -1.688 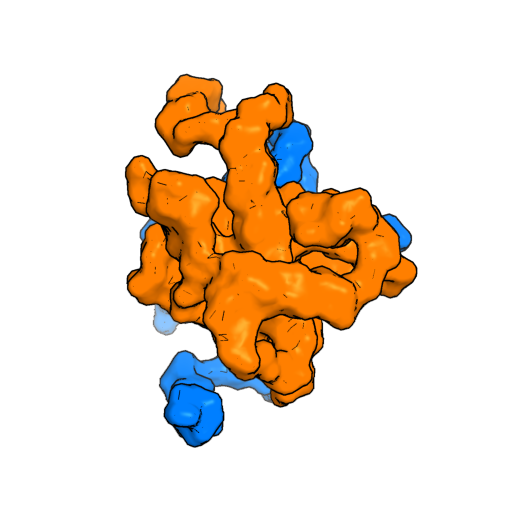16.188 -8.156 1 97.44 58 ILE B O 1
ATOM 1896 N N . ASP B 1 59 ? -3.344 14.781 -8.406 1 97.31 59 ASP B N 1
ATOM 1897 C CA . ASP B 1 59 ? -3.6 15.195 -9.781 1 97.31 59 ASP B CA 1
ATOM 1898 C C . ASP B 1 59 ? -4.234 16.578 -9.836 1 97.31 59 ASP B C 1
ATOM 1900 O O . ASP B 1 59 ? -4.074 17.312 -10.82 1 97.31 59 ASP B O 1
ATOM 1904 N N . SER B 1 60 ? -4.914 16.984 -8.766 1 97.88 60 SER B N 1
ATOM 1905 C CA . SER B 1 60 ? -5.594 18.281 -8.727 1 97.88 60 SER B CA 1
ATOM 1906 C C . SER B 1 60 ? -4.637 19.391 -8.328 1 97.88 60 SER B C 1
ATOM 1908 O O . SER B 1 60 ? -4.715 20.5 -8.859 1 97.88 60 SER B O 1
ATOM 1910 N N . TYR B 1 61 ? -3.68 19.062 -7.371 1 97.81 61 TYR B N 1
ATOM 1911 C CA . TYR B 1 61 ? -2.902 20.141 -6.77 1 97.81 61 TYR B CA 1
ATOM 1912 C C . TYR B 1 61 ? -1.424 20 -7.109 1 97.81 61 TYR B C 1
ATOM 1914 O O . TYR B 1 61 ? -0.636 20.922 -6.859 1 97.81 61 TYR B O 1
ATOM 1922 N N . HIS B 1 62 ? -1 18.828 -7.645 1 97.88 62 HIS B N 1
ATOM 1923 C CA . HIS B 1 62 ? 0.367 18.562 -8.078 1 97.88 62 HIS B CA 1
ATOM 1924 C C . HIS B 1 62 ? 1.366 18.891 -6.969 1 97.88 62 HIS B C 1
ATOM 1926 O O . HIS B 1 62 ? 2.295 19.672 -7.172 1 97.88 62 HIS B O 1
ATOM 1932 N N . PRO B 1 63 ? 1.161 18.234 -5.805 1 98.38 63 PRO B N 1
ATOM 1933 C CA . PRO B 1 63 ? 2.137 18.484 -4.742 1 98.38 63 PRO B CA 1
ATOM 1934 C C . PRO B 1 63 ? 3.561 18.109 -5.148 1 98.38 63 PRO B C 1
ATOM 1936 O O . PRO B 1 63 ? 3.762 17.141 -5.891 1 98.38 63 PRO B O 1
ATOM 1939 N N . ASP B 1 64 ? 4.48 18.891 -4.625 1 97.75 64 ASP B N 1
ATOM 1940 C CA . ASP B 1 64 ? 5.895 18.625 -4.875 1 97.75 64 ASP B CA 1
ATOM 1941 C C . ASP B 1 64 ? 6.414 17.516 -3.973 1 97.75 64 ASP B C 1
ATOM 1943 O O . ASP B 1 64 ? 7.359 16.797 -4.332 1 97.75 64 ASP B O 1
ATOM 1947 N N . GLU B 1 65 ? 5.789 17.344 -2.82 1 97.56 65 GLU B N 1
ATOM 1948 C CA . GLU B 1 65 ? 6.211 16.375 -1.818 1 97.56 65 GLU B CA 1
ATOM 1949 C C . GLU B 1 65 ? 5.02 15.828 -1.036 1 97.56 65 GLU B C 1
ATOM 1951 O O . GLU B 1 65 ? 4.008 16.516 -0.884 1 97.56 65 GLU B O 1
ATOM 1956 N N . LEU B 1 66 ? 5.195 14.641 -0.619 1 97.62 66 LEU B N 1
ATOM 1957 C CA . LEU B 1 66 ? 4.211 13.977 0.223 1 97.62 66 LEU B CA 1
ATOM 1958 C C . LEU B 1 66 ? 4.809 13.617 1.58 1 97.62 66 LEU B C 1
ATOM 1960 O O . LEU B 1 66 ? 5.898 13.047 1.65 1 97.62 66 LEU B O 1
ATOM 1964 N N . ALA B 1 67 ? 4.191 14.062 2.629 1 98.06 67 ALA B N 1
ATOM 1965 C CA . ALA B 1 67 ? 4.578 13.703 3.99 1 98.06 67 ALA B CA 1
ATOM 1966 C C . ALA B 1 67 ? 3.52 12.82 4.645 1 98.06 67 ALA B C 1
ATOM 1968 O O . ALA B 1 67 ? 2.322 13.102 4.559 1 98.06 67 ALA B O 1
ATOM 1969 N N . ILE B 1 68 ? 3.941 11.75 5.266 1 97.25 68 ILE B N 1
ATOM 1970 C CA . ILE B 1 68 ? 3.002 10.828 5.895 1 97.25 68 ILE B CA 1
ATOM 1971 C C . ILE B 1 68 ? 3.412 10.586 7.348 1 97.25 68 ILE B C 1
ATOM 1973 O O . ILE B 1 68 ? 4.602 10.492 7.656 1 97.25 68 ILE B O 1
ATOM 1977 N N . GLU B 1 69 ? 2.455 10.508 8.203 1 96.06 69 GLU B N 1
ATOM 1978 C CA . GLU B 1 69 ? 2.75 10.211 9.602 1 96.06 69 GLU B CA 1
ATOM 1979 C C . GLU B 1 69 ? 3.076 8.734 9.789 1 96.06 69 GLU B C 1
ATOM 1981 O O . GLU B 1 69 ? 2.391 7.863 9.25 1 96.06 69 GLU B O 1
ATOM 1986 N N . ALA B 1 70 ? 4.09 8.5 10.516 1 92 70 ALA B N 1
ATOM 1987 C CA . ALA B 1 70 ? 4.469 7.133 10.859 1 92 70 ALA B CA 1
ATOM 1988 C C . ALA B 1 70 ? 3.439 6.488 11.781 1 92 70 ALA B C 1
ATOM 1990 O O . ALA B 1 70 ? 2.871 7.156 12.648 1 92 70 ALA B O 1
ATOM 1991 N N . PRO B 1 71 ? 3.277 5.168 11.57 1 85.31 71 PRO B N 1
ATOM 1992 C CA . PRO B 1 71 ? 2.289 4.48 12.406 1 85.31 71 PRO B CA 1
ATOM 1993 C C . PRO B 1 71 ? 2.762 4.293 13.844 1 85.31 71 PRO B C 1
ATOM 1995 O O . PRO B 1 71 ? 3.969 4.258 14.102 1 85.31 71 PRO B O 1
ATOM 1998 N N . PHE B 1 72 ? 1.76 4.363 14.695 1 82.25 72 PHE B N 1
ATOM 1999 C CA . PHE B 1 72 ? 2.025 3.893 16.047 1 82.25 72 PHE B CA 1
ATOM 2000 C C . PHE B 1 72 ? 1.816 2.387 16.156 1 82.25 72 PHE B C 1
ATOM 2002 O O . PHE B 1 72 ? 0.819 1.858 15.656 1 82.25 72 PHE B O 1
ATOM 2009 N N . PHE B 1 73 ? 2.801 1.632 16.656 1 75.88 73 PHE B N 1
ATOM 2010 C CA . PHE B 1 73 ? 2.715 0.178 16.719 1 75.88 73 PHE B CA 1
ATOM 2011 C C . PHE B 1 73 ? 1.715 -0.256 17.797 1 75.88 73 PHE B C 1
ATOM 2013 O O . PHE B 1 73 ? 1.888 0.048 18.969 1 75.88 73 PHE B O 1
ATOM 2020 N N . GLY B 1 74 ? 0.621 -0.787 17.281 1 76.06 74 GLY B N 1
ATOM 2021 C CA . GLY B 1 74 ? -0.336 -1.39 18.188 1 76.06 74 GLY B CA 1
ATOM 2022 C C . GLY B 1 74 ? -0.012 -2.832 18.531 1 76.06 74 GLY B C 1
ATOM 2023 O O . GLY B 1 74 ? 1.021 -3.355 18.109 1 76.06 74 GLY B O 1
ATOM 2024 N N . LYS B 1 75 ? -0.849 -3.387 19.422 1 78.5 75 LYS B N 1
ATOM 2025 C CA . LYS B 1 75 ? -0.613 -4.738 19.922 1 78.5 75 LYS B CA 1
ATOM 2026 C C . LYS B 1 75 ? -1.273 -5.777 19.016 1 78.5 75 LYS B C 1
ATOM 2028 O O . LYS B 1 75 ? -0.873 -6.945 19 1 78.5 75 LYS B O 1
ATOM 2033 N N . ASN B 1 76 ? -2.135 -5.285 18.203 1 87.19 76 ASN B N 1
ATOM 2034 C CA . ASN B 1 76 ? -2.9 -6.23 17.391 1 87.19 76 ASN B CA 1
ATOM 2035 C C . ASN B 1 76 ? -2.305 -6.383 16 1 87.19 76 ASN B C 1
ATOM 2037 O O . ASN B 1 76 ? -2.277 -5.426 15.227 1 87.19 76 ASN B O 1
ATOM 2041 N N . VAL B 1 77 ? -1.902 -7.617 15.727 1 88.38 77 VAL B N 1
ATOM 2042 C CA . VAL B 1 77 ? -1.188 -7.918 14.492 1 88.38 77 VAL B CA 1
ATOM 2043 C C . VAL B 1 77 ? -2.105 -7.676 13.297 1 88.38 77 VAL B C 1
ATOM 2045 O O . VAL B 1 77 ? -1.662 -7.18 12.258 1 88.38 77 VAL B O 1
ATOM 2048 N N . GLN B 1 78 ? -3.354 -8.008 13.32 1 89.12 78 GLN B N 1
ATOM 2049 C CA . GLN B 1 78 ? -4.289 -7.824 12.211 1 89.12 78 GLN B CA 1
ATOM 2050 C C . GLN B 1 78 ? -4.5 -6.344 11.914 1 89.12 78 GLN B C 1
ATOM 2052 O O . GLN B 1 78 ? -4.566 -5.945 10.75 1 89.12 78 GLN B O 1
ATOM 2057 N N . SER B 1 79 ? -4.605 -5.586 12.961 1 90 79 SER B N 1
ATOM 2058 C CA . SER B 1 79 ? -4.785 -4.148 12.789 1 90 79 SER B CA 1
ATOM 2059 C C . SER B 1 79 ? -3.562 -3.514 12.133 1 90 79 SER B C 1
ATOM 2061 O O . SER B 1 79 ? -3.695 -2.602 11.312 1 90 79 SER B O 1
ATOM 2063 N N . MET B 1 80 ? -2.42 -4.059 12.508 1 92.44 80 MET B N 1
ATOM 2064 C CA . MET B 1 80 ? -1.187 -3.518 11.945 1 92.44 80 MET B CA 1
ATOM 2065 C C . MET B 1 80 ? -1.076 -3.846 10.461 1 92.44 80 MET B C 1
ATOM 2067 O O . MET B 1 80 ? -0.622 -3.02 9.664 1 92.44 80 MET B O 1
ATOM 2071 N N . LEU B 1 81 ? -1.493 -5.004 10.109 1 93.5 81 LEU B N 1
ATOM 2072 C CA . LEU B 1 81 ? -1.522 -5.379 8.695 1 93.5 81 LEU B CA 1
ATOM 2073 C C . LEU B 1 81 ? -2.434 -4.445 7.906 1 93.5 81 LEU B C 1
ATOM 2075 O O . LEU B 1 81 ? -2.045 -3.941 6.848 1 93.5 81 LEU B O 1
ATOM 2079 N N . LYS B 1 82 ? -3.611 -4.207 8.422 1 92.88 82 LYS B N 1
ATOM 2080 C CA . LYS B 1 82 ? -4.578 -3.336 7.762 1 92.88 82 LYS B CA 1
ATOM 2081 C C . LYS B 1 82 ? -4.035 -1.916 7.625 1 92.88 82 LYS B C 1
ATOM 2083 O O . LYS B 1 82 ? -4.176 -1.291 6.57 1 92.88 82 LYS B O 1
ATOM 2088 N N . LEU B 1 83 ? -3.486 -1.49 8.68 1 94.81 83 LEU B N 1
ATOM 2089 C CA . LEU B 1 83 ? -2.881 -0.163 8.664 1 94.81 83 LEU B CA 1
ATOM 2090 C C . LEU B 1 83 ? -1.75 -0.096 7.641 1 94.81 83 LEU B C 1
ATOM 2092 O O . LEU B 1 83 ? -1.647 0.872 6.883 1 94.81 83 LEU B O 1
ATOM 2096 N N . GLY B 1 84 ? -0.907 -1.057 7.645 1 95.38 84 GLY B N 1
ATOM 2097 C CA . GLY B 1 84 ? 0.164 -1.129 6.66 1 95.38 84 GLY B CA 1
ATOM 2098 C C . GLY B 1 84 ? -0.336 -1.075 5.23 1 95.38 84 GLY B C 1
ATOM 2099 O O . GLY B 1 84 ? 0.214 -0.346 4.402 1 95.38 84 GLY B O 1
ATOM 2100 N N . ARG B 1 85 ? -1.333 -1.817 4.957 1 96.38 85 ARG B N 1
ATOM 2101 C CA . ARG B 1 85 ? -1.91 -1.804 3.615 1 96.38 85 ARG B CA 1
ATOM 2102 C C . ARG B 1 85 ? -2.393 -0.406 3.24 1 96.38 85 ARG B C 1
ATOM 2104 O O . ARG B 1 85 ? -2.129 0.072 2.137 1 96.38 85 ARG B O 1
ATOM 2111 N N . ALA B 1 86 ? -3.072 0.192 4.164 1 96.19 86 ALA B N 1
ATOM 2112 C CA . ALA B 1 86 ? -3.578 1.541 3.926 1 96.19 86 ALA B CA 1
ATOM 2113 C C . ALA B 1 86 ? -2.438 2.514 3.641 1 96.19 86 ALA B C 1
ATOM 2115 O O . ALA B 1 86 ? -2.508 3.303 2.695 1 96.19 86 ALA B O 1
ATOM 2116 N N . GLN B 1 87 ? -1.417 2.449 4.422 1 96.69 87 GLN B N 1
ATOM 2117 C CA . GLN B 1 87 ? -0.246 3.297 4.215 1 96.69 87 GLN B CA 1
ATOM 2118 C C . GLN B 1 87 ? 0.395 3.023 2.857 1 96.69 87 GLN B C 1
ATOM 2120 O O . GLN B 1 87 ? 0.707 3.957 2.113 1 96.69 87 GLN B O 1
ATOM 2125 N N . GLY B 1 88 ? 0.566 1.743 2.625 1 97.19 88 GLY B N 1
ATOM 2126 C CA . GLY B 1 88 ? 1.17 1.361 1.358 1 97.19 88 GLY B CA 1
ATOM 2127 C C . GLY B 1 88 ? 0.429 1.913 0.154 1 97.19 88 GLY B C 1
ATOM 2128 O O . GLY B 1 88 ? 1.049 2.418 -0.784 1 97.19 88 GLY B O 1
ATOM 2129 N N . VAL B 1 89 ? -0.846 1.837 0.204 1 97.38 89 VAL B N 1
ATOM 2130 C CA . VAL B 1 89 ? -1.674 2.299 -0.905 1 97.38 89 VAL B CA 1
ATOM 2131 C C . VAL B 1 89 ? -1.521 3.809 -1.071 1 97.38 89 VAL B C 1
ATOM 2133 O O . VAL B 1 89 ? -1.362 4.305 -2.189 1 97.38 89 VAL B O 1
ATOM 2136 N N . ALA B 1 90 ? -1.535 4.527 0.02 1 97 90 ALA B N 1
ATOM 2137 C CA . ALA B 1 90 ? -1.343 5.973 -0.038 1 97 90 ALA B CA 1
ATOM 2138 C C . ALA B 1 90 ? 0.032 6.32 -0.601 1 97 90 ALA B C 1
ATOM 2140 O O . ALA B 1 90 ? 0.156 7.207 -1.449 1 97 90 ALA B O 1
ATOM 2141 N N . MET B 1 91 ? 1.016 5.633 -0.203 1 96.88 91 MET B N 1
ATOM 2142 C CA . MET B 1 91 ? 2.379 5.859 -0.673 1 96.88 91 MET B CA 1
ATOM 2143 C C . MET B 1 91 ? 2.5 5.555 -2.162 1 96.88 91 MET B C 1
ATOM 2145 O O . MET B 1 91 ? 3.172 6.285 -2.896 1 96.88 91 MET B O 1
ATOM 2149 N N . ALA B 1 92 ? 1.845 4.504 -2.543 1 96.5 92 ALA B N 1
ATOM 2150 C CA . ALA B 1 92 ? 1.89 4.094 -3.943 1 96.5 92 ALA B CA 1
ATOM 2151 C C . ALA B 1 92 ? 1.313 5.18 -4.852 1 96.5 92 ALA B C 1
ATOM 2153 O O . ALA B 1 92 ? 1.776 5.363 -5.977 1 96.5 92 ALA B O 1
ATOM 2154 N N . ALA B 1 93 ? 0.267 5.855 -4.352 1 96 93 ALA B N 1
ATOM 2155 C CA . ALA B 1 93 ? -0.276 6.969 -5.129 1 96 93 ALA B CA 1
ATOM 2156 C C . ALA B 1 93 ? 0.791 8.031 -5.387 1 96 93 ALA B C 1
ATOM 2158 O O . ALA B 1 93 ? 0.912 8.539 -6.5 1 96 93 ALA B O 1
ATOM 2159 N N . GLY B 1 94 ? 1.613 8.312 -4.344 1 95.06 94 GLY B N 1
ATOM 2160 C CA . GLY B 1 94 ? 2.729 9.234 -4.512 1 95.06 94 GLY B CA 1
ATOM 2161 C C . GLY B 1 94 ? 3.793 8.711 -5.457 1 95.06 94 GLY B C 1
ATOM 2162 O O . GLY B 1 94 ? 4.277 9.445 -6.324 1 95.06 94 GLY B O 1
ATOM 2163 N N . LEU B 1 95 ? 4.074 7.465 -5.34 1 90.75 95 LEU B N 1
ATOM 2164 C CA . LEU B 1 95 ? 5.07 6.824 -6.191 1 90.75 95 LEU B CA 1
ATOM 2165 C C . LEU B 1 95 ? 4.621 6.82 -7.648 1 90.75 95 LEU B C 1
ATOM 2167 O O . LEU B 1 95 ? 5.434 7.012 -8.555 1 90.75 95 LEU B O 1
ATOM 2171 N N . SER B 1 96 ? 3.338 6.613 -7.879 1 91.25 96 SER B N 1
ATOM 2172 C CA . SER B 1 96 ? 2.783 6.539 -9.227 1 91.25 96 SER B CA 1
ATOM 2173 C C . SER B 1 96 ? 2.967 7.855 -9.977 1 91.25 96 SER B C 1
ATOM 2175 O O . SER B 1 96 ? 2.9 7.891 -11.203 1 91.25 96 SER B O 1
ATOM 2177 N N . ARG B 1 97 ? 3.213 8.969 -9.234 1 92.88 97 ARG B N 1
ATOM 2178 C CA . ARG B 1 97 ? 3.42 10.273 -9.836 1 92.88 97 ARG B CA 1
ATOM 2179 C C . ARG B 1 97 ? 4.824 10.797 -9.555 1 92.88 97 ARG B C 1
ATOM 2181 O O . ARG B 1 97 ? 5.102 11.984 -9.742 1 92.88 97 ARG B O 1
ATOM 2188 N N . GLN B 1 98 ? 5.656 9.906 -8.984 1 91.69 98 GLN B N 1
ATOM 2189 C CA . GLN B 1 98 ? 7.066 10.18 -8.727 1 91.69 98 GLN B CA 1
ATOM 2190 C C . GLN B 1 98 ? 7.23 11.328 -7.738 1 91.69 98 GLN B C 1
ATOM 2192 O O . GLN B 1 98 ? 8.094 12.188 -7.918 1 91.69 98 GLN B O 1
ATOM 2197 N N . ILE B 1 99 ? 6.422 11.43 -6.793 1 94.75 99 ILE B N 1
ATOM 2198 C CA . ILE B 1 99 ? 6.508 12.43 -5.73 1 94.75 99 ILE B CA 1
ATOM 2199 C C . ILE B 1 99 ? 7.34 11.875 -4.574 1 94.75 99 ILE B C 1
ATOM 2201 O O . ILE B 1 99 ? 7.117 10.758 -4.117 1 94.75 99 ILE B O 1
ATOM 2205 N N . PRO B 1 100 ? 8.328 12.633 -4.094 1 95 100 PRO B N 1
ATOM 2206 C CA . PRO B 1 100 ? 9.078 12.172 -2.922 1 95 100 PRO B CA 1
ATOM 2207 C C . PRO B 1 100 ? 8.203 12.039 -1.678 1 95 100 PRO B C 1
ATOM 2209 O O . PRO B 1 100 ? 7.316 12.867 -1.449 1 95 100 PRO B O 1
ATOM 2212 N N . ILE B 1 101 ? 8.461 11.016 -0.899 1 95 101 ILE B N 1
ATOM 2213 C CA . ILE B 1 101 ? 7.664 10.734 0.291 1 95 101 ILE B CA 1
ATOM 2214 C C . ILE B 1 101 ? 8.562 10.773 1.529 1 95 101 ILE B C 1
ATOM 2216 O O . ILE B 1 101 ? 9.656 10.211 1.525 1 95 101 ILE B O 1
ATOM 2220 N N . THR B 1 102 ? 8.125 11.438 2.545 1 95.81 102 THR B N 1
ATOM 2221 C CA . THR B 1 102 ? 8.82 11.477 3.822 1 95.81 102 THR B CA 1
ATOM 2222 C C . THR B 1 102 ? 7.887 11.094 4.965 1 95.81 102 THR B C 1
ATOM 2224 O O . THR B 1 102 ? 6.727 11.516 4.988 1 95.81 102 THR B O 1
ATOM 2227 N N . GLU B 1 103 ? 8.398 10.344 5.898 1 95.88 103 GLU B N 1
ATOM 2228 C CA . GLU B 1 103 ? 7.609 9.914 7.051 1 95.88 103 GLU B CA 1
ATOM 2229 C C . GLU B 1 103 ? 8.07 10.602 8.328 1 95.88 103 GLU B C 1
ATOM 2231 O O . GLU B 1 103 ? 9.273 10.773 8.547 1 95.88 103 GLU B O 1
ATOM 2236 N N . TYR B 1 104 ? 7.109 10.961 9.18 1 96.44 104 TYR B N 1
ATOM 2237 C CA . TYR B 1 104 ? 7.422 11.602 10.453 1 96.44 104 TYR B CA 1
ATOM 2238 C C . TYR B 1 104 ? 6.754 10.883 11.609 1 96.44 104 TYR B C 1
ATOM 2240 O O . TYR B 1 104 ? 5.566 10.547 11.539 1 96.44 104 TYR B O 1
ATOM 2248 N N . GLU B 1 105 ? 7.477 10.758 12.664 1 95.12 105 GLU B N 1
ATOM 2249 C CA . GLU B 1 105 ? 6.891 10.242 13.898 1 95.12 105 GLU B CA 1
ATOM 2250 C C . GLU B 1 105 ? 5.926 11.25 14.516 1 95.12 105 GLU B C 1
ATOM 2252 O O . GLU B 1 105 ? 6.16 12.461 14.453 1 95.12 105 GLU B O 1
ATOM 2257 N N . PRO B 1 106 ? 4.949 10.688 15.219 1 94.69 106 PRO B N 1
ATOM 2258 C CA . PRO B 1 106 ? 3.975 11.578 15.852 1 94.69 106 PRO B CA 1
ATOM 2259 C C . PRO B 1 106 ? 4.625 12.602 16.781 1 94.69 106 PRO B C 1
ATOM 2261 O O . PRO B 1 106 ? 4.273 13.781 16.75 1 94.69 106 PRO B O 1
ATOM 2264 N N . LYS B 1 107 ? 5.547 12.188 17.516 1 95.62 107 LYS B N 1
ATOM 2265 C CA . LYS B 1 107 ? 6.223 13.086 18.453 1 95.62 107 LYS B CA 1
ATOM 2266 C C . LYS B 1 107 ? 6.93 14.219 17.703 1 95.62 107 LYS B C 1
ATOM 2268 O O . LYS B 1 107 ? 6.918 15.367 18.141 1 95.62 107 LYS B O 1
ATOM 2273 N N . LYS B 1 108 ? 7.559 13.875 16.594 1 96.5 108 LYS B N 1
ATOM 2274 C CA . LYS B 1 108 ? 8.242 14.867 15.781 1 96.5 108 LYS B CA 1
ATOM 2275 C C . LYS B 1 108 ? 7.258 15.883 15.203 1 96.5 108 LYS B C 1
ATOM 2277 O O . LYS B 1 108 ? 7.551 17.078 15.156 1 96.5 108 LYS B O 1
ATOM 2282 N N . VAL B 1 109 ? 6.133 15.445 14.836 1 97.19 109 VAL B N 1
ATOM 2283 C CA . VAL B 1 109 ? 5.094 16.312 14.289 1 97.19 109 VAL B CA 1
ATOM 2284 C C . VAL B 1 109 ? 4.633 17.297 15.352 1 97.19 109 VAL B C 1
ATOM 2286 O O . VAL B 1 109 ? 4.605 18.516 15.109 1 97.19 109 VAL B O 1
ATOM 2289 N N . LYS B 1 110 ? 4.348 16.781 16.531 1 96.81 110 LYS B N 1
ATOM 2290 C CA . LYS B 1 110 ? 3.896 17.641 17.625 1 96.81 110 LYS B CA 1
ATOM 2291 C C . LYS B 1 110 ? 4.973 18.656 18 1 96.81 110 LYS B C 1
ATOM 2293 O O . LYS B 1 110 ? 4.68 19.828 18.234 1 96.81 110 LYS B O 1
ATOM 2298 N N . MET B 1 111 ? 6.18 18.156 18 1 97.38 111 MET B N 1
ATOM 2299 C CA . MET B 1 111 ? 7.312 19.016 18.328 1 97.38 111 MET B CA 1
ATOM 2300 C C . MET B 1 111 ? 7.473 20.125 17.312 1 97.38 111 MET B C 1
ATOM 2302 O O . MET B 1 111 ? 7.695 21.281 17.672 1 97.38 111 MET B O 1
ATOM 2306 N N . ALA B 1 112 ? 7.355 19.844 16.125 1 96.5 112 ALA B N 1
ATOM 2307 C CA . ALA B 1 112 ? 7.539 20.812 15.039 1 96.5 112 ALA B CA 1
ATOM 2308 C C . ALA B 1 112 ? 6.488 21.922 15.102 1 96.5 112 ALA B C 1
ATOM 2310 O O . ALA B 1 112 ? 6.777 23.078 14.805 1 96.5 112 ALA B O 1
ATOM 2311 N N . ILE B 1 113 ? 5.301 21.609 15.531 1 95.88 113 ILE B N 1
ATOM 2312 C CA . ILE B 1 113 ? 4.176 22.547 15.453 1 95.88 113 ILE B CA 1
ATOM 2313 C C . ILE B 1 113 ? 4.074 23.344 16.75 1 95.88 113 ILE B C 1
ATOM 2315 O O . ILE B 1 113 ? 3.834 24.547 16.734 1 95.88 113 IL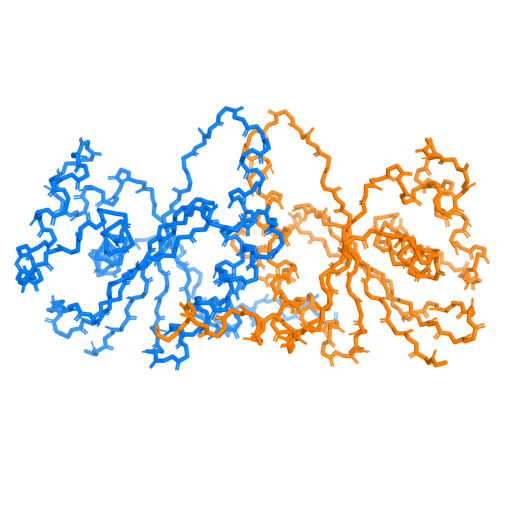E B O 1
ATOM 2319 N N . THR B 1 114 ? 4.316 22.625 17.891 1 96.38 114 THR B N 1
ATOM 2320 C CA . THR B 1 114 ? 3.969 23.25 19.156 1 96.38 114 THR B CA 1
ATOM 2321 C C . THR B 1 114 ? 5.219 23.5 20 1 96.38 114 THR B C 1
ATOM 2323 O O . THR B 1 114 ? 5.168 24.219 21 1 96.38 114 THR B O 1
ATOM 2326 N N . GLY B 1 115 ? 6.348 22.844 19.672 1 95.88 115 GLY B N 1
ATOM 2327 C CA . GLY B 1 115 ? 7.539 22.891 20.5 1 95.88 115 GLY B CA 1
ATOM 2328 C C . GLY B 1 115 ? 7.516 21.891 21.641 1 95.88 115 GLY B C 1
ATOM 2329 O O . GLY B 1 115 ? 8.445 21.844 22.453 1 95.88 115 GLY B O 1
ATOM 2330 N N . ASN B 1 116 ? 6.418 21.078 21.656 1 96.56 116 ASN B N 1
ATOM 2331 C CA . ASN B 1 116 ? 6.219 20.078 22.688 1 96.56 116 ASN B CA 1
ATOM 2332 C C . ASN B 1 116 ? 5.816 18.734 22.094 1 96.56 116 ASN B C 1
ATOM 2334 O O . ASN B 1 116 ? 4.699 18.578 21.594 1 96.56 116 ASN B O 1
ATOM 2338 N N . GLY B 1 117 ? 6.656 17.781 22.219 1 96.06 117 GLY B N 1
ATOM 2339 C CA . GLY B 1 117 ? 6.426 16.469 21.641 1 96.06 117 GLY B CA 1
ATOM 2340 C C . GLY B 1 117 ? 5.277 15.719 22.297 1 96.06 117 GLY B C 1
ATOM 2341 O O . GLY B 1 117 ? 4.793 14.727 21.75 1 96.06 117 GLY B O 1
ATOM 2342 N N . ASN B 1 118 ? 4.801 16.172 23.391 1 95.88 118 ASN B N 1
ATOM 2343 C CA . ASN B 1 118 ? 3.705 15.531 24.109 1 95.88 118 ASN B CA 1
ATOM 2344 C C . ASN B 1 118 ? 2.439 16.391 24.062 1 95.88 118 ASN B C 1
ATOM 2346 O O . ASN B 1 118 ? 1.53 16.188 24.875 1 95.88 118 ASN B O 1
ATOM 2350 N N . ALA B 1 119 ? 2.404 17.328 23.156 1 95.69 119 ALA B N 1
ATOM 2351 C CA . ALA B 1 119 ? 1.245 18.203 23.031 1 95.69 119 ALA B CA 1
ATOM 2352 C C . ALA B 1 119 ? -0.015 17.406 22.703 1 95.69 119 ALA B C 1
ATOM 2354 O O . ALA B 1 119 ? 0.056 16.359 22.062 1 95.69 119 ALA B O 1
ATOM 2355 N N . SER B 1 120 ? -1.18 17.875 23.141 1 93.94 120 SER B N 1
ATOM 2356 C CA . SER B 1 120 ? -2.453 17.25 22.797 1 93.94 120 SER B CA 1
ATOM 2357 C C . SER B 1 120 ? -2.846 17.562 21.359 1 93.94 120 SER B C 1
ATOM 2359 O O . SER B 1 120 ? -2.338 18.516 20.75 1 93.94 120 SER B O 1
ATOM 2361 N N . LYS B 1 121 ? -3.775 16.766 20.844 1 90.62 121 LYS B N 1
ATOM 2362 C CA . LYS B 1 121 ? -4.293 17.016 19.5 1 90.62 121 LYS B CA 1
ATOM 2363 C C . LYS B 1 121 ? -4.961 18.375 19.406 1 90.62 121 LYS B C 1
ATOM 2365 O O . LYS B 1 121 ? -4.855 19.062 18.375 1 90.62 121 LYS B O 1
ATOM 2370 N N . GLU B 1 122 ? -5.625 18.781 20.469 1 90.88 122 GLU B N 1
ATOM 2371 C CA . GLU B 1 122 ? -6.289 20.078 20.516 1 90.88 122 GLU B CA 1
ATOM 2372 C C . GLU B 1 122 ? -5.281 21.219 20.438 1 90.88 122 GLU B C 1
ATOM 2374 O O . GLU B 1 122 ? -5.523 22.219 19.766 1 90.88 122 GLU B O 1
ATOM 2379 N N . GLN B 1 123 ? -4.223 21.062 21.141 1 93.69 123 GLN B N 1
ATOM 2380 C CA . GLN B 1 123 ? -3.166 22.078 21.094 1 93.69 123 GLN B CA 1
ATOM 2381 C C . GLN B 1 123 ? -2.576 22.203 19.703 1 93.69 123 GLN B C 1
ATOM 2383 O O . GLN B 1 123 ? -2.332 23.312 19.219 1 93.69 123 GLN B O 1
ATOM 2388 N N . VAL B 1 124 ? -2.312 21.078 19.109 1 94.81 124 VAL B N 1
ATOM 2389 C CA . VAL B 1 124 ? -1.784 21.078 17.75 1 94.81 124 VAL B CA 1
ATOM 2390 C C . VAL B 1 124 ? -2.758 21.797 16.812 1 94.81 124 VAL B C 1
ATOM 2392 O O . VAL B 1 124 ? -2.357 22.672 16.031 1 94.81 124 VAL B O 1
ATOM 2395 N N . ALA B 1 125 ? -4.043 21.469 16.953 1 92.88 125 ALA B N 1
ATOM 2396 C CA . ALA B 1 125 ? -5.074 22.078 16.109 1 92.88 125 ALA B CA 1
ATOM 2397 C C . ALA B 1 125 ? -5.121 23.594 16.297 1 92.88 125 ALA B C 1
ATOM 2399 O O . ALA B 1 125 ? -5.215 24.328 15.312 1 92.88 125 ALA B O 1
ATOM 2400 N N . LYS B 1 126 ? -5.055 24.031 17.469 1 91.94 126 LYS B N 1
ATOM 2401 C CA . LYS B 1 126 ? -5.094 25.469 17.766 1 91.94 126 LYS B CA 1
ATOM 2402 C C . LYS B 1 126 ? -3.893 26.188 17.156 1 91.94 126 LYS B C 1
ATOM 2404 O O . LYS B 1 126 ? -4.031 27.281 16.594 1 91.94 126 LYS B O 1
ATOM 2409 N N . MET B 1 127 ? -2.715 25.578 17.312 1 93.69 127 MET B N 1
ATOM 2410 C CA . MET B 1 127 ? -1.498 26.172 16.75 1 93.69 127 MET B CA 1
ATOM 2411 C C . MET B 1 127 ? -1.599 26.297 15.234 1 93.69 127 MET B C 1
ATOM 2413 O O . MET B 1 127 ? -1.223 27.312 14.664 1 93.69 127 MET B O 1
ATOM 2417 N N . LEU B 1 128 ? -2.113 25.281 14.664 1 94.81 128 LEU B N 1
ATOM 2418 C CA . LEU B 1 128 ? -2.277 25.281 13.219 1 94.81 128 LEU B CA 1
ATOM 2419 C C . LEU B 1 128 ? -3.264 26.375 12.789 1 94.81 128 LEU B C 1
ATOM 2421 O O . LEU B 1 128 ? -3.033 27.078 11.805 1 94.81 128 LEU B O 1
ATOM 2425 N N . GLN B 1 129 ? -4.344 26.422 13.516 1 92.94 129 GLN B N 1
ATOM 2426 C CA . GLN B 1 129 ? -5.348 27.453 13.242 1 92.94 129 GLN B CA 1
ATOM 2427 C C . GLN B 1 1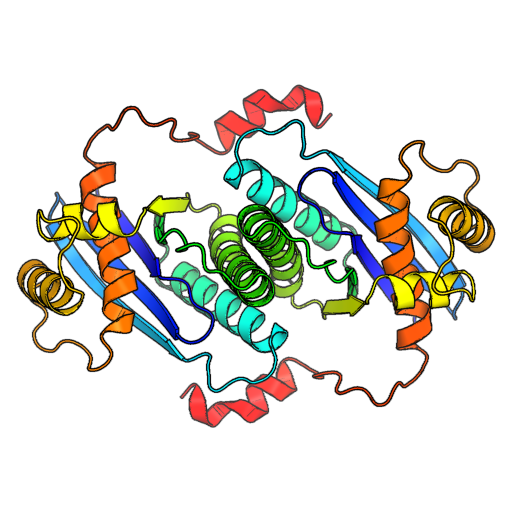29 ? -4.734 28.844 13.25 1 92.94 129 GLN B C 1
ATOM 2429 O O . GLN B 1 129 ? -5.008 29.656 12.359 1 92.94 129 GLN B O 1
ATOM 2434 N N . GLN B 1 130 ? -3.955 29.141 14.148 1 92.31 130 GLN B N 1
ATOM 2435 C CA . GLN B 1 130 ? -3.301 30.438 14.273 1 92.31 130 GLN B CA 1
ATOM 2436 C C . GLN B 1 130 ? -2.285 30.656 13.156 1 92.31 130 GLN B C 1
ATOM 2438 O O . GLN B 1 130 ? -2.273 31.703 12.516 1 92.31 130 GLN B O 1
ATOM 2443 N N . MET B 1 131 ? -1.471 29.641 12.945 1 92.81 131 MET B N 1
ATOM 2444 C CA . MET B 1 131 ? -0.384 29.719 11.969 1 92.81 131 MET B CA 1
ATOM 2445 C C . MET B 1 131 ? -0.926 29.984 10.57 1 92.81 131 MET B C 1
ATOM 2447 O O . MET B 1 131 ? -0.319 30.719 9.789 1 92.81 131 MET B O 1
ATOM 2451 N N . LEU B 1 132 ? -2.021 29.406 10.32 1 93.94 132 LEU B N 1
ATOM 2452 C CA . LEU B 1 132 ? -2.525 29.453 8.953 1 93.94 132 LEU B CA 1
ATOM 2453 C C . LEU B 1 132 ? -3.73 30.375 8.836 1 93.94 132 LEU B C 1
ATOM 2455 O O . LEU B 1 132 ? -4.363 30.453 7.781 1 93.94 132 LEU B O 1
ATOM 2459 N N . ASN B 1 133 ? -4.094 31.031 9.875 1 90.88 133 ASN B N 1
ATOM 2460 C CA . ASN B 1 133 ? -5.207 31.969 9.922 1 90.88 133 ASN B CA 1
ATOM 2461 C C . ASN B 1 133 ? -6.5 31.328 9.414 1 90.88 133 ASN B C 1
ATOM 2463 O O . ASN B 1 133 ? -7.172 31.891 8.547 1 90.88 133 ASN B O 1
ATOM 2467 N N . ILE B 1 134 ? -6.688 30.141 9.992 1 87.25 134 ILE B N 1
ATOM 2468 C CA . ILE B 1 134 ? -7.91 29.406 9.641 1 87.25 134 ILE B CA 1
ATOM 2469 C C . ILE B 1 134 ? -9.062 29.906 10.516 1 87.25 134 ILE B C 1
ATOM 2471 O O . ILE B 1 134 ? -8.992 29.844 11.742 1 87.25 134 ILE B O 1
ATOM 2475 N N . LYS B 1 135 ? -10.062 30.438 9.875 1 82.19 135 LYS B N 1
ATOM 2476 C CA . LYS B 1 135 ? -11.164 31.047 10.617 1 82.19 135 LYS B CA 1
ATOM 2477 C C . LYS B 1 135 ? -11.969 29.984 11.359 1 82.19 135 LYS B C 1
ATOM 2479 O O . LYS B 1 135 ? -12.25 30.125 12.555 1 82.19 135 LYS B O 1
ATOM 2484 N N . GLN B 1 136 ? -12.43 28.891 10.594 1 77.06 136 GLN B N 1
ATOM 2485 C CA . GLN B 1 136 ? -13.195 27.812 11.234 1 77.06 136 GLN B CA 1
ATOM 2486 C C . GLN B 1 136 ? -12.586 26.453 10.93 1 77.06 136 GLN B C 1
ATOM 2488 O O . GLN B 1 136 ? -12.453 26.062 9.766 1 77.06 136 GLN B O 1
ATOM 2493 N N . MET B 1 137 ? -12.055 25.922 12.109 1 71.69 137 MET B N 1
ATOM 2494 C CA . MET B 1 137 ? -11.516 24.562 11.945 1 71.69 137 MET B CA 1
ATOM 2495 C C . MET B 1 137 ? -12.648 23.547 11.781 1 71.69 137 MET B C 1
ATOM 2497 O O . MET B 1 137 ? -13.688 23.672 12.422 1 71.69 137 MET B O 1
ATOM 2501 N N . PRO B 1 138 ? -12.336 22.703 10.766 1 67.5 138 PRO B N 1
ATOM 2502 C CA . PRO B 1 138 ? -13.375 21.688 10.633 1 67.5 138 PRO B CA 1
ATOM 2503 C C . PRO B 1 138 ? -13.633 20.938 11.938 1 67.5 138 PRO B C 1
ATOM 2505 O O . PRO B 1 138 ? -12.766 20.906 12.82 1 67.5 138 PRO B O 1
ATOM 2508 N N . GLN B 1 139 ? -14.844 20.531 12.023 1 63.09 139 GLN B N 1
ATOM 2509 C CA . GLN B 1 139 ? -15.344 19.828 13.203 1 63.09 139 GLN B CA 1
ATOM 2510 C C . GLN B 1 139 ? -14.523 18.578 13.477 1 63.09 139 GLN B C 1
ATOM 2512 O O . GLN B 1 139 ? -14.391 18.156 14.633 1 63.09 139 GLN B O 1
ATOM 2517 N N . PHE B 1 140 ? -13.945 18.047 12.367 1 64.31 140 PHE B N 1
ATOM 2518 C CA . PHE B 1 140 ? -13.266 16.781 12.625 1 64.31 140 PHE B CA 1
ATOM 2519 C C . PHE B 1 140 ? -11.766 17 12.773 1 64.31 140 PHE B C 1
ATOM 2521 O O . PHE B 1 140 ? -11.086 17.391 11.82 1 64.31 140 PHE B O 1
ATOM 2528 N N . LEU B 1 141 ? -11.297 16.891 13.992 1 68.75 141 LEU B N 1
ATOM 2529 C CA . LEU B 1 141 ? -9.914 17.094 14.398 1 68.75 141 LEU B CA 1
ATOM 2530 C C . LEU B 1 141 ? -8.977 16.156 13.641 1 68.75 141 LEU B C 1
ATOM 2532 O O . LEU B 1 141 ? -7.777 16.438 13.531 1 68.75 141 LEU B O 1
ATOM 2536 N N . ASP B 1 142 ? -9.539 15.172 12.93 1 77.81 142 ASP B N 1
ATOM 2537 C CA . ASP B 1 142 ? -8.688 14.195 12.266 1 77.81 142 ASP B CA 1
ATOM 2538 C C . ASP B 1 142 ? -8.102 14.766 10.977 1 77.81 142 ASP B C 1
ATOM 2540 O O . ASP B 1 142 ? -6.98 14.414 10.586 1 77.81 142 ASP B O 1
ATOM 2544 N N . ALA B 1 143 ? -8.812 15.625 10.383 1 80.81 143 ALA B N 1
ATOM 2545 C CA . ALA B 1 143 ? -8.273 16.312 9.211 1 80.81 143 ALA B CA 1
ATOM 2546 C C . ALA B 1 143 ? -7.035 17.125 9.578 1 80.81 143 ALA B C 1
ATOM 2548 O O . ALA B 1 143 ? -6.09 17.219 8.789 1 80.81 143 ALA B O 1
ATOM 2549 N N . THR B 1 144 ? -7.023 17.594 10.789 1 89.38 144 THR B N 1
ATOM 2550 C CA . THR B 1 144 ? -5.918 18.438 11.219 1 89.38 144 THR B CA 1
ATOM 2551 C C . THR B 1 144 ? -4.629 17.641 11.352 1 89.38 144 THR B C 1
ATOM 2553 O O . THR B 1 144 ? -3.533 18.188 11.227 1 89.38 144 THR B O 1
ATOM 2556 N N . ASP B 1 145 ? -4.812 16.359 11.516 1 92.06 145 ASP B N 1
ATOM 2557 C CA . ASP B 1 145 ? -3.633 15.508 11.672 1 92.06 145 ASP B CA 1
ATOM 2558 C C . ASP B 1 145 ? -2.822 15.453 10.375 1 92.06 145 ASP B C 1
ATOM 2560 O O . ASP B 1 145 ? -1.591 15.523 10.406 1 92.06 145 ASP B O 1
ATOM 2564 N N . GLY B 1 146 ? -3.514 15.367 9.242 1 95.81 146 GLY B N 1
ATOM 2565 C CA . GLY B 1 146 ? -2.818 15.445 7.969 1 95.81 146 GLY B CA 1
ATOM 2566 C C . GLY B 1 146 ? -2.154 16.797 7.734 1 95.81 146 GLY B C 1
ATOM 2567 O O . GLY B 1 146 ? -1.035 16.859 7.219 1 95.81 146 GLY B O 1
ATOM 2568 N N . LEU B 1 147 ? -2.826 17.859 8.148 1 96.44 147 LEU B N 1
ATOM 2569 C CA . LEU B 1 147 ? -2.287 19.219 8.023 1 96.44 147 LEU B CA 1
ATOM 2570 C C . LEU B 1 147 ? -1.026 19.375 8.867 1 96.44 147 LEU B C 1
ATOM 2572 O O . LEU B 1 147 ? -0.044 19.969 8.414 1 96.44 147 LEU B O 1
ATOM 2576 N N . ALA B 1 148 ? -1.072 18.797 10.039 1 97.06 148 ALA B N 1
ATOM 2577 C CA . ALA B 1 148 ? 0.076 18.859 10.938 1 97.06 148 ALA B CA 1
ATOM 2578 C C . ALA B 1 148 ? 1.31 18.234 10.297 1 97.06 148 ALA B C 1
ATOM 2580 O O . ALA B 1 148 ? 2.418 18.766 10.414 1 97.06 148 ALA B O 1
ATOM 2581 N N . VAL B 1 149 ? 1.102 17.203 9.625 1 97.81 149 VAL B N 1
ATOM 2582 C CA . VAL B 1 149 ? 2.209 16.484 9 1 97.81 149 VAL B CA 1
ATOM 2583 C C . VAL B 1 149 ? 2.803 17.328 7.875 1 97.81 149 VAL B C 1
ATOM 2585 O O . VAL B 1 149 ? 4.023 17.406 7.734 1 97.81 149 VAL B O 1
ATOM 2588 N N . ALA B 1 150 ? 1.975 17.953 7.078 1 98 150 ALA B N 1
ATOM 2589 C CA . ALA B 1 150 ? 2.441 18.812 5.996 1 98 150 ALA B CA 1
ATOM 2590 C C . ALA B 1 150 ? 3.279 19.969 6.539 1 98 150 ALA B C 1
ATOM 2592 O O . ALA B 1 150 ? 4.355 20.266 6.016 1 98 150 ALA B O 1
ATOM 2593 N N . VAL B 1 151 ? 2.799 20.594 7.566 1 97.06 151 VAL B N 1
ATOM 2594 C CA . VAL B 1 151 ? 3.484 21.719 8.172 1 97.06 151 VAL B CA 1
ATOM 2595 C C . VAL B 1 151 ? 4.801 21.266 8.797 1 97.06 151 VAL B C 1
ATOM 2597 O O . VAL B 1 151 ? 5.832 21.922 8.648 1 97.06 151 VAL B O 1
ATOM 2600 N N . CYS B 1 152 ? 4.73 20.125 9.461 1 97.88 152 CYS B N 1
ATOM 2601 C CA . CYS B 1 152 ? 5.949 19.531 10.008 1 97.88 152 CYS B CA 1
ATOM 2602 C C . CYS B 1 152 ? 7.004 19.359 8.922 1 97.88 152 CYS B C 1
ATOM 2604 O O . CYS B 1 152 ? 8.172 19.688 9.125 1 97.88 152 CYS B O 1
ATOM 2606 N N . HIS B 1 153 ? 6.59 18.844 7.793 1 98 153 HIS B N 1
ATOM 2607 C CA . HIS B 1 153 ? 7.504 18.641 6.676 1 98 153 HIS B CA 1
ATOM 2608 C C . HIS B 1 153 ? 8.133 19.953 6.227 1 98 153 HIS B C 1
ATOM 2610 O O . HIS B 1 153 ? 9.344 20.016 5.988 1 98 153 HIS B O 1
ATOM 2616 N N . HIS B 1 154 ? 7.34 20.984 6.117 1 96.5 154 HIS B N 1
ATOM 2617 C CA . HIS B 1 154 ? 7.848 22.297 5.73 1 96.5 154 HIS B CA 1
ATOM 2618 C C . HIS B 1 154 ? 8.945 22.766 6.68 1 96.5 154 HIS B C 1
ATOM 2620 O O . HIS B 1 154 ? 10 23.234 6.238 1 96.5 154 HIS B O 1
ATOM 2626 N N . PHE B 1 155 ? 8.758 22.562 7.973 1 95.12 155 PHE B N 1
ATOM 2627 C CA . PHE B 1 155 ? 9.711 23.047 8.961 1 95.12 155 PHE B CA 1
ATOM 2628 C C . PHE B 1 155 ? 10.977 22.219 8.953 1 95.12 155 PHE B C 1
ATOM 2630 O O . PHE B 1 155 ? 12.047 22.688 9.344 1 95.12 155 PHE B O 1
ATOM 2637 N N . ASN B 1 156 ? 10.883 21.016 8.555 1 90.5 156 ASN B N 1
ATOM 2638 C CA . ASN B 1 156 ? 12.031 20.109 8.555 1 90.5 156 ASN B CA 1
ATOM 2639 C C . ASN B 1 156 ? 12.781 20.141 7.227 1 90.5 156 ASN B C 1
ATOM 2641 O O . ASN B 1 156 ? 13.938 19.719 7.148 1 90.5 156 ASN B O 1
ATOM 2645 N N . SER B 1 157 ? 12.102 20.266 6.098 1 73.56 157 SER B N 1
ATOM 2646 C CA . SER B 1 157 ? 12.734 20.359 4.785 1 73.56 157 SER B CA 1
ATOM 2647 C C . SER B 1 157 ? 13.695 21.547 4.711 1 73.56 157 SER B C 1
ATOM 2649 O O . SER B 1 157 ? 14.664 21.516 3.951 1 73.56 157 SER B O 1
ATOM 2651 N N . GLY B 1 158 ? 13.359 22.703 5.305 1 54.88 158 GLY B N 1
ATOM 2652 C CA . GLY B 1 158 ? 14.25 23.844 5.383 1 54.88 158 GLY B CA 1
ATOM 2653 C C . GLY B 1 158 ? 15.477 23.594 6.238 1 54.88 158 GLY B C 1
ATOM 2654 O O . GLY B 1 158 ? 16.453 24.328 6.16 1 54.88 158 GLY B O 1
ATOM 2655 N N . LYS B 1 159 ? 15.312 22.797 7.246 1 47.62 159 LYS B N 1
ATOM 2656 C CA . LYS B 1 159 ? 16.469 22.422 8.062 1 47.62 159 LYS B CA 1
ATOM 2657 C C . LYS B 1 159 ? 17.297 21.344 7.367 1 47.62 159 LYS B C 1
ATOM 2659 O O . LYS B 1 159 ? 16.75 20.312 6.938 1 47.62 159 LYS B O 1
ATOM 2664 N N . ILE B 1 160 ? 18.234 21.625 6.512 1 39.06 160 ILE B N 1
ATOM 2665 C CA . ILE B 1 160 ? 19.234 20.703 5.984 1 39.06 160 ILE B CA 1
ATOM 2666 C C . ILE B 1 160 ? 19.438 19.547 6.953 1 39.06 160 ILE B C 1
ATOM 2668 O O . ILE B 1 160 ? 20.188 19.672 7.926 1 39.06 160 ILE B O 1
ATOM 2672 N N . VAL B 1 161 ? 18.438 19.016 7.48 1 35.81 161 VAL B N 1
ATOM 2673 C CA . VAL B 1 161 ? 18.844 17.891 8.305 1 35.81 161 VAL B CA 1
ATOM 2674 C C . VAL B 1 161 ? 19.672 16.906 7.461 1 35.81 161 VAL B C 1
ATOM 2676 O O . VAL B 1 161 ? 19.312 16.609 6.316 1 35.81 161 VAL B O 1
ATOM 2679 N N . ALA B 1 162 ? 20.828 16.625 7.805 1 32.72 162 ALA B N 1
ATOM 2680 C CA . ALA B 1 162 ? 21.75 15.633 7.266 1 32.72 162 ALA B CA 1
ATOM 2681 C C . ALA B 1 162 ? 21.047 14.305 7 1 32.72 162 ALA B C 1
ATOM 2683 O O . ALA B 1 162 ? 21.688 13.25 6.93 1 32.72 162 ALA B O 1
ATOM 2684 N N . GLY B 1 163 ? 19.781 14.203 7.195 1 33.78 163 GLY B N 1
ATOM 2685 C CA . GLY B 1 163 ? 19.297 12.844 7.004 1 33.78 163 GLY B CA 1
ATOM 2686 C C . GLY B 1 163 ? 19.297 12.406 5.551 1 33.78 163 GLY B C 1
ATOM 2687 O O . GLY B 1 163 ? 19.359 13.25 4.648 1 33.78 163 GLY B O 1
ATOM 2688 N N . LYS B 1 164 ? 19.609 11.164 5.164 1 33.62 164 LYS B N 1
ATOM 2689 C CA . LYS B 1 164 ? 19.891 10.531 3.883 1 33.62 164 LYS B CA 1
ATOM 2690 C C . LYS B 1 164 ? 18.719 10.688 2.918 1 33.62 164 LYS B C 1
ATOM 2692 O O . LYS B 1 164 ? 17.688 10.047 3.084 1 33.62 164 LYS B O 1
ATOM 2697 N N . SER B 1 165 ? 18.281 11.914 2.566 1 36.38 165 SER B N 1
ATOM 2698 C CA . SER B 1 165 ? 17.312 12.102 1.501 1 36.38 165 SER B CA 1
ATOM 2699 C C . SER B 1 165 ? 17.672 11.281 0.265 1 36.38 165 SER B C 1
ATOM 2701 O O . SER B 1 165 ? 18.812 11.344 -0.211 1 36.38 165 SER B O 1
ATOM 2703 N N . TYR B 1 166 ? 17.188 10.156 0.062 1 35.72 166 TYR B N 1
ATOM 2704 C CA . TYR B 1 166 ? 17.438 9.484 -1.207 1 35.72 166 TYR B CA 1
ATOM 2705 C C . TYR B 1 166 ? 17.109 10.391 -2.383 1 35.72 166 TYR B C 1
ATOM 2707 O O . TYR B 1 166 ? 15.977 10.867 -2.512 1 35.72 166 TYR B O 1
ATOM 2715 N N . SER B 1 167 ? 18.062 11.273 -2.777 1 38.12 167 SER B N 1
ATOM 2716 C CA . SER B 1 167 ? 18.062 12.148 -3.941 1 38.12 167 SER B CA 1
ATOM 2717 C C . SER B 1 167 ? 17.25 11.555 -5.082 1 38.12 167 SER B C 1
ATOM 2719 O O . SER B 1 167 ? 16.859 10.391 -5.035 1 38.12 167 SER B O 1
ATOM 2721 N N . SER B 1 168 ? 17.391 12.102 -6.41 1 37.56 168 SER B N 1
ATOM 2722 C CA . SER B 1 168 ? 16.734 12.102 -7.715 1 37.56 168 SER B CA 1
ATOM 2723 C C . SER B 1 168 ? 16.609 10.68 -8.266 1 37.56 168 SER B C 1
ATOM 2725 O O . SER B 1 168 ? 17.391 9.805 -7.918 1 37.56 168 SER B O 1
ATOM 2727 N N . TRP B 1 169 ? 15.336 10.422 -8.938 1 38.97 169 TRP B N 1
ATOM 2728 C CA . TRP B 1 169 ? 15.133 9.266 -9.812 1 38.97 169 TRP B CA 1
ATOM 2729 C C . TRP B 1 169 ? 16.391 8.969 -10.625 1 38.97 169 TRP B C 1
ATOM 2731 O O . TRP B 1 169 ? 16.797 7.812 -10.75 1 38.97 169 TRP B O 1
ATOM 2741 N N . GLU B 1 170 ? 16.891 10.008 -11.07 1 42 170 GLU B N 1
ATOM 2742 C CA . GLU B 1 170 ? 18.047 9.914 -11.953 1 42 170 GLU B CA 1
ATOM 2743 C C . GLU B 1 170 ? 19.25 9.305 -11.234 1 42 170 GLU B C 1
ATOM 2745 O O . GLU B 1 170 ? 19.969 8.484 -11.797 1 42 170 GLU B O 1
ATOM 2750 N N . SER B 1 171 ? 19.328 9.641 -10.055 1 43.12 171 SER B N 1
ATOM 2751 C CA . SER B 1 171 ? 20.5 9.133 -9.352 1 43.12 171 SER B CA 1
ATOM 2752 C C . SER B 1 171 ? 20.359 7.641 -9.055 1 43.12 171 SER B C 1
ATOM 2754 O O . SER B 1 171 ? 21.344 6.91 -9.047 1 43.12 171 SER B O 1
ATOM 2756 N N . PHE B 1 172 ? 19.203 7.254 -8.766 1 39.81 172 PHE B N 1
ATOM 2757 C CA . PHE B 1 172 ? 18.938 5.836 -8.547 1 39.81 172 PHE B CA 1
ATOM 2758 C C . PHE B 1 172 ? 19.141 5.043 -9.836 1 39.81 172 PHE B C 1
ATOM 2760 O O . PHE B 1 172 ? 19.766 3.98 -9.82 1 39.81 172 PHE B O 1
ATOM 2767 N N . VAL B 1 173 ? 18.562 5.465 -10.938 1 45.78 173 VAL B N 1
ATOM 2768 C CA . VAL B 1 173 ? 18.75 4.797 -12.219 1 45.78 173 VAL B CA 1
ATOM 2769 C C . VAL B 1 173 ? 20.234 4.715 -12.539 1 45.78 173 VAL B C 1
ATOM 2771 O O . VAL B 1 173 ? 20.719 3.678 -13 1 45.78 173 VAL B O 1
ATOM 2774 N N . ASN B 1 174 ? 20.922 5.75 -12.328 1 46.41 174 ASN B N 1
ATOM 2775 C CA . ASN B 1 174 ? 22.328 5.812 -12.688 1 46.41 174 ASN B CA 1
ATOM 2776 C C . ASN B 1 174 ? 23.172 4.887 -11.82 1 46.41 174 ASN B C 1
ATOM 2778 O O . ASN B 1 174 ? 24.188 4.344 -12.273 1 46.41 174 ASN B O 1
ATOM 2782 N N . GLN B 1 175 ? 22.703 4.672 -10.656 1 43.81 175 GLN B N 1
ATOM 2783 C CA . GLN B 1 175 ? 23.531 3.891 -9.742 1 43.81 175 GLN B CA 1
ATOM 2784 C C . GLN B 1 175 ? 23.219 2.402 -9.852 1 43.81 175 GLN B C 1
ATOM 2786 O O . GLN B 1 175 ? 23.984 1.562 -9.391 1 43.81 175 GLN B O 1
ATOM 2791 N N . ASN B 1 176 ? 22.031 2.039 -10.273 1 41.19 176 ASN B N 1
ATOM 2792 C CA . ASN B 1 176 ? 21.688 0.625 -10.336 1 41.19 176 ASN B CA 1
ATOM 2793 C C . ASN B 1 176 ? 21.547 0.145 -11.773 1 41.19 176 ASN B C 1
ATOM 2795 O O . ASN B 1 176 ? 20.766 -0.766 -12.062 1 41.19 176 ASN B O 1
ATOM 2799 N N . GLN B 1 177 ? 22.141 0.796 -12.75 1 42.62 177 GLN B N 1
ATOM 2800 C CA . GLN B 1 177 ? 22.172 0.41 -14.156 1 42.62 177 GLN B CA 1
ATOM 2801 C C . GLN B 1 177 ? 22.609 -1.042 -14.32 1 42.62 177 GLN B C 1
ATOM 2803 O O . GLN B 1 177 ? 22.125 -1.743 -15.211 1 42.62 177 GLN B O 1
ATOM 2808 N N . ASP B 1 178 ? 23.672 -1.354 -13.625 1 39.94 178 ASP B N 1
ATOM 2809 C CA . ASP B 1 178 ? 24.281 -2.658 -13.852 1 39.94 178 ASP B CA 1
ATOM 2810 C C . ASP B 1 178 ? 23.375 -3.787 -13.375 1 39.94 178 ASP B C 1
ATOM 2812 O O . ASP B 1 178 ? 23.656 -4.961 -13.609 1 39.94 178 ASP B O 1
ATOM 2816 N N . ARG B 1 179 ? 22.531 -3.607 -12.5 1 36.56 179 ARG B N 1
ATOM 2817 C CA . ARG B 1 179 ? 21.75 -4.695 -11.922 1 36.56 179 ARG B CA 1
ATOM 2818 C C . ARG B 1 179 ? 20.438 -4.883 -12.68 1 36.56 179 ARG B C 1
ATOM 2820 O O . ARG B 1 179 ? 19.672 -5.809 -12.391 1 36.56 179 ARG B O 1
ATOM 2827 N N . ILE B 1 180 ? 20 -3.891 -13.453 1 39.41 180 ILE B N 1
ATOM 2828 C CA . ILE B 1 180 ? 18.766 -4.055 -14.234 1 39.41 180 ILE B CA 1
ATOM 2829 C C . ILE B 1 180 ? 19.109 -4.598 -15.617 1 39.41 180 ILE B C 1
ATOM 2831 O O . ILE B 1 180 ? 18.219 -4.91 -16.406 1 39.41 180 ILE B O 1
ATOM 2835 N N . GLY B 1 181 ? 20.312 -4.582 -16.047 1 32.44 181 GLY B N 1
ATOM 2836 C CA . GLY B 1 181 ? 20.656 -5.18 -17.328 1 32.44 181 GLY B CA 1
ATOM 2837 C C . GLY B 1 181 ? 20.656 -6.699 -17.297 1 32.44 181 GLY B C 1
ATOM 2838 O O . GLY B 1 181 ? 20.891 -7.301 -16.25 1 32.44 181 GLY B O 1
#

Sequence (362 aa):
MEKIILGIDPGTTIMGFGLIKVVKQQISLLQLNELQLKKYDNHYLKLRIIFERTLELIDSYHPDELAIEAPFFGKNVQSMLKLGRAQGVAMAAGLSRQIPITEYEPKKVKMAITGNGNASKEQVAKMLQQMLNIKQMPQFLDATDGLAVAVCHHFNSGKIVAGKSYSSWESFVNQNQDRIGMEKIILGIDPGTTIMGFGLIKVVKQQISLLQLNELQLKKYDNHYLKLRIIFERTLELIDSYHPDELAIEAPFFGKNVQSMLKLGRAQGVAMAAGLSRQIPITEYEPKKVKMAITGNGNASKEQVAKMLQQMLNIKQMPQFLDATDGLAVAVCHHFNSGKIVAGKSYSSWESFVNQNQDRIG